Protein 4JES (pdb70)

Foldseek 3Di:
DKFKEFAPVQQQAFLVRVLLVLLQQLAALVPADPVQSWPWAEDDDPDGFWHQKTKTGRSPPFFKIKMFGDGWGFPPPPLGFIFDWTAKIWIAGHWDWDDPCGDIDHPGTGMMMGGLRQGADDDPPDDSVVRCPRLVNVQVNCSNGSHRVSVVVSCVVVVADRGDRLNGGPRYDYDDD/DKFKEFAVVQQQAFLVRVLLVLLQQLAAQVPADPVQHWPWAAADDPDRFWHQKTKTGRSHPGFKIKMFGDGWGFPPPPLGAIFAWTFKIWIFGHWDDDPPGPNRPIDHPGTGMMMGRLGQGADDDPPDDSVVRCLRLVNVQVNCSNGSHRVSVVVVCVVVVQDRGDRQNGGPRYDYDDD

InterPro domains:
  IPR010495 Haem-binding HasA [PF06438] (1-205)
  IPR010495 Haem-binding HasA [PIRSF019876] (1-205)
  IPR036912 Haem-binding HasA superfamily [G3DSA:3.30.1500.10] (1-180)
  IPR036912 Haem-binding HasA superfamily [SSF54621] (2-176)

Nearest PDB structures (foldseek):
  4jes-assembly1_A  TM=1.006E+00  e=3.317E-42  Yersinia pestis
  4jet-assembly3_C  TM=9.953E-01  e=1.310E-38  Yersinia pestis
  4y1q-assembly7_M  TM=9.923E-01  e=3.196E-38  Yersinia pseudotuberculosis IP 32953
  4jer-assembly1_A  TM=9.823E-01  e=9.965E-37  Yersinia pestis
  2uyd-assembly1_X  TM=8.260E-01  e=2.293E-16  Serratia marcescens

B-factor: mean 25.9, std 10.04, range [11.53, 66.06]

Solvent-accessible surface area: 16431 Å² total; per-residue (Å²): 56,22,1,0,21,9,47,35,122,31,22,105,63,14,1,4,43,2,1,135,63,3,1,117,52,3,16,40,4,55,141,8,92,96,125,76,79,70,77,28,48,41,22,58,53,126,87,136,69,29,4,72,17,19,1,2,14,17,14,62,119,62,69,11,0,5,8,4,63,15,78,0,86,68,28,76,134,106,18,75,0,15,29,15,70,0,31,21,0,29,0,0,30,48,47,27,99,54,92,75,102,82,7,64,76,5,117,123,62,7,1,6,2,10,50,1,76,0,50,10,131,59,70,93,72,104,52,95,98,90,6,52,117,20,67,0,16,52,0,4,94,6,0,23,69,23,61,14,80,29,0,10,90,5,0,103,93,72,70,11,79,10,111,36,20,1,115,101,11,76,33,1,0,48,51,71,148,57,21,0,0,21,9,47,34,123,30,21,106,62,14,0,16,51,2,2,111,61,3,0,114,58,2,13,34,8,77,143,10,76,98,103,59,77,40,88,24,34,51,12,53,54,122,80,143,75,29,5,76,15,22,1,0,9,15,2,62,98,63,71,10,0,1,8,0,62,14,84,0,79,75,25,74,135,112,16,73,1,17,23,11,71,0,30,21,0,29,0,0,26,49,44,26,62,42,102,73,22,90,98,49,2,48,76,5,116,123,61,7,1,6,1,10,50,0,72,0,49,16,161,56,95,95,73,44,66,97,94,49,10,49,114,21,64,0,15,70,0,3,92,7,0,25,74,19,59,10,63,29,0,6,90,4,0,104,94,74,70,12,79,8,115,37,21,1,117,103,11,76,31,1,0,50,51,73,144

Secondary structure (DSSP, 8-state):
--EEEE-GGGTT-BHHHHHHHHHHHH--GGGS-GGG----EEESSSSSSEEEEEEEE-SSS--EEEEEEEEEEE--TTT--EEEEEEEEEEEEEEEEPPP---EEEEEEEEEEES--EEE---TTS-HHHHTTSHHHHHHHHHHTT--HHHHHHHHHTT--SSSBGGG-TTEEEPP-/--EEEE-GGGTT-BHHHHHHHHHHHH-BGGGS-GGG----EEESSSSSSEEEEEEEE-SSS--EEEEEEEEEEE--TTT--EEEEEEEEEEEEEEEEPTT-GGG-EEEEEEEEEEEEEEEEE---TTS-HHHHTTSHHHHHHHHHHBT--HHHHHHHHHTT--SSSBGGG-TTEEEPP-

CATH classification: 3.30.1500.10

Radius of gyration: 22.68 Å; Cα contacts (8 Å, |Δi|>4): 894; chains: 2; bounding box: 53×47×67 Å

Structure (mmCIF, N/CA/C/O backbone):
data_4JES
#
_entry.id   4JES
#
_cell.length_a   75.071
_cell.length_b   75.071
_cell.length_c   129.255
_cell.angle_alpha   90.000
_cell.angle_beta   90.000
_cell.angle_gamma   120.000
#
_symmetry.space_group_name_H-M   'P 63'
#
loop_
_entity.id
_entity.type
_entity.pdbx_description
1 polymer 'Hemophore HasA'
2 non-polymer 'MALONATE ION'
3 non-polymer 'HEXAETHYLENE GLYCOL'
4 non-polymer 'SODIUM ION'
5 non-polymer TRIS(HYDROXYETHYL)AMINOMETHANE
6 water water
#
loop_
_atom_site.group_PDB
_atom_site.id
_atom_site.type_symbol
_atom_site.label_atom_id
_atom_site.label_alt_id
_atom_site.label_comp_id
_atom_site.label_asym_id
_atom_site.label_entity_id
_atom_site.label_seq_id
_atom_site.pdbx_PDB_ins_code
_atom_site.Cartn_x
_atom_site.Cartn_y
_atom_site.Cartn_z
_atom_site.occupancy
_atom_site.B_iso_or_equiv
_atom_site.auth_seq_id
_atom_site.auth_comp_id
_atom_site.auth_asym_id
_atom_site.auth_atom_id
_atom_site.pdbx_PDB_model_num
ATOM 1 N N . SER A 1 2 ? 61.997 -4.914 13.649 1.00 18.67 2 SER A N 1
ATOM 2 C CA . SER A 1 2 ? 62.926 -4.910 12.521 1.00 16.96 2 SER A CA 1
ATOM 3 C C . SER A 1 2 ? 62.821 -6.169 11.719 1.00 17.49 2 SER A C 1
ATOM 4 O O . SER A 1 2 ? 62.496 -7.227 12.271 1.00 16.31 2 SER A O 1
ATOM 7 N N . THR A 1 3 ? 63.150 -6.080 10.432 1.00 15.20 3 THR A N 1
ATOM 8 C CA . THR A 1 3 ? 63.231 -7.274 9.604 1.00 14.24 3 THR A CA 1
ATOM 9 C C . THR A 1 3 ? 64.470 -8.084 9.959 1.00 14.70 3 THR A C 1
ATOM 10 O O . THR A 1 3 ? 65.578 -7.540 10.062 1.00 14.68 3 THR A O 1
ATOM 14 N N . THR A 1 4 ? 64.285 -9.383 10.181 1.00 14.34 4 THR A N 1
ATOM 15 C CA . THR A 1 4 ? 65.409 -10.284 10.335 1.00 13.96 4 THR A CA 1
ATOM 16 C C . THR A 1 4 ? 65.230 -11.438 9.370 1.00 14.54 4 THR A C 1
ATOM 17 O O . THR A 1 4 ? 64.160 -11.628 8.774 1.00 13.17 4 THR A O 1
ATOM 21 N N . ILE A 1 5 ? 66.295 -12.219 9.215 1.00 12.90 5 ILE A N 1
ATOM 22 C CA . ILE A 1 5 ? 66.345 -13.314 8.247 1.00 12.55 5 ILE A CA 1
ATOM 23 C C . ILE A 1 5 ? 66.859 -14.578 8.921 1.00 13.67 5 ILE A C 1
ATOM 24 O O . ILE A 1 5 ? 67.765 -14.529 9.759 1.00 14.69 5 ILE A O 1
ATOM 29 N N . GLN A 1 6 ? 66.294 -15.723 8.549 1.00 12.90 6 GLN A N 1
ATOM 30 C CA . GLN A 1 6 ? 66.882 -17.021 8.871 1.00 13.03 6 GLN A CA 1
ATOM 31 C C . GLN A 1 6 ? 67.211 -17.728 7.563 1.00 15.67 6 GLN A C 1
ATOM 32 O O . GLN A 1 6 ? 66.455 -17.644 6.599 1.00 14.89 6 GLN A O 1
ATOM 38 N N . TYR A 1 7 ? 68.349 -18.402 7.511 1.00 14.68 7 TYR A N 1
ATOM 39 C CA . TYR A 1 7 ? 68.796 -18.995 6.261 1.00 13.38 7 TYR A CA 1
ATOM 40 C C . TYR A 1 7 ? 69.387 -20.383 6.497 1.00 13.81 7 TYR A C 1
ATOM 41 O O . TYR A 1 7 ? 70.023 -20.664 7.521 1.00 15.57 7 TYR A O 1
ATOM 50 N N . ASN A 1 8 ? 69.173 -21.265 5.524 1.00 15.14 8 ASN A N 1
ATOM 51 C CA . ASN A 1 8 ? 69.802 -22.574 5.546 1.00 18.32 8 ASN A CA 1
ATOM 52 C C . ASN A 1 8 ? 71.300 -22.423 5.278 1.00 15.34 8 ASN A C 1
ATOM 53 O O . ASN A 1 8 ? 71.714 -21.680 4.389 1.00 15.69 8 ASN A O 1
ATOM 58 N N . SER A 1 9 ? 72.105 -23.139 6.051 1.00 18.17 9 SER A N 1
ATOM 59 C CA . SER A 1 9 ? 73.572 -23.017 5.954 1.00 18.45 9 SER A CA 1
ATOM 60 C C . SER A 1 9 ? 74.120 -23.306 4.557 1.00 19.67 9 SER A C 1
ATOM 61 O O . SER A 1 9 ? 75.211 -22.820 4.226 1.00 21.54 9 SER A O 1
ATOM 64 N N . ASN A 1 10 ? 73.414 -24.079 3.726 1.00 18.65 10 ASN A N 1
ATOM 65 C CA . ASN A 1 10 ? 73.895 -24.287 2.364 1.00 22.29 10 ASN A CA 1
ATOM 66 C C . ASN A 1 10 ? 73.969 -22.985 1.556 1.00 20.11 10 ASN A C 1
ATOM 67 O O . ASN A 1 10 ? 74.710 -22.939 0.557 1.00 24.50 10 ASN A O 1
ATOM 72 N N . TYR A 1 11 ? 73.269 -21.934 1.989 1.00 17.54 11 TYR A N 1
ATOM 73 C CA . TYR A 1 11 ? 73.263 -20.642 1.306 1.00 16.65 11 TYR A CA 1
ATOM 74 C C . TYR A 1 11 ? 74.074 -19.570 2.052 1.00 15.56 11 TYR A C 1
ATOM 75 O O . TYR A 1 11 ? 73.948 -18.387 1.745 1.00 16.35 11 TYR A O 1
ATOM 84 N N . ALA A 1 12 ? 74.954 -19.978 2.974 1.00 17.22 12 ALA A N 1
ATOM 85 C CA . ALA A 1 12 ? 75.712 -19.020 3.786 1.00 19.31 12 ALA A CA 1
ATOM 86 C C . ALA A 1 12 ? 76.497 -18.013 2.945 1.00 19.82 12 ALA A C 1
ATOM 87 O O . ALA A 1 12 ? 76.638 -16.846 3.354 1.00 17.72 12 ALA A O 1
ATOM 89 N N . ASP A 1 13 ? 76.977 -18.421 1.779 1.00 17.17 13 ASP A N 1
ATOM 90 C CA . ASP A 1 13 ? 77.830 -17.585 0.939 1.00 17.82 13 ASP A CA 1
ATOM 91 C C . ASP A 1 13 ? 77.044 -16.760 -0.072 1.00 17.62 13 ASP A C 1
ATOM 92 O O . ASP A 1 13 ? 77.628 -15.870 -0.710 1.00 20.16 13 ASP A O 1
ATOM 97 N N . TYR A 1 14 ? 75.760 -17.032 -0.238 1.00 16.44 14 TYR A N 1
ATOM 98 C CA . TYR A 1 14 ? 74.907 -16.256 -1.121 1.00 15.99 14 TYR A CA 1
ATOM 99 C C . TYR A 1 14 ? 74.521 -14.943 -0.458 1.00 15.17 14 TYR A C 1
ATOM 100 O O . TYR A 1 14 ? 74.508 -14.827 0.766 1.00 15.35 14 TYR A O 1
ATOM 109 N N . SER A 1 15 ? 74.143 -13.963 -1.279 1.00 15.16 15 SER A N 1
ATOM 110 C CA . SER A 1 15 ? 73.458 -12.761 -0.804 1.00 14.50 15 SER A CA 1
ATOM 111 C C . SER A 1 15 ? 71.974 -12.873 -1.122 1.00 13.85 15 SER A C 1
ATOM 112 O O . SER A 1 15 ? 71.542 -13.775 -1.813 1.00 14.62 15 SER A O 1
ATOM 115 N N . ILE A 1 16 ? 71.193 -11.928 -0.614 1.00 13.44 16 ILE A N 1
ATOM 116 C CA . ILE A 1 16 ? 69.795 -11.872 -1.016 1.00 12.98 16 ILE A CA 1
ATOM 117 C C . ILE A 1 16 ? 69.704 -11.779 -2.534 1.00 13.87 16 ILE A C 1
ATOM 118 O O . ILE A 1 16 ? 68.902 -12.480 -3.164 1.00 13.64 16 ILE A O 1
ATOM 123 N N . SER A 1 17 ? 70.547 -10.951 -3.145 1.00 14.31 17 SER A N 1
ATOM 124 C CA A SER A 1 17 ? 70.508 -10.769 -4.585 0.50 15.10 17 SER A CA 1
ATOM 125 C CA B SER A 1 17 ? 70.518 -10.768 -4.592 0.50 15.11 17 SER A CA 1
ATOM 126 C C . SER A 1 17 ? 70.856 -12.062 -5.316 1.00 15.51 17 SER A C 1
ATOM 127 O O . SER A 1 17 ? 70.144 -12.471 -6.240 1.00 15.72 17 SER A O 1
ATOM 132 N N . SER A 1 18 ? 71.964 -12.704 -4.934 1.00 15.80 18 SER A N 1
ATOM 133 C CA . SER A 1 18 ? 72.355 -13.905 -5.668 1.00 16.50 18 SER A CA 1
ATOM 134 C C . SER A 1 18 ? 71.369 -15.048 -5.422 1.00 15.86 18 SER A C 1
ATOM 135 O O . SER A 1 18 ? 71.122 -15.846 -6.334 1.00 16.83 18 SER A O 1
ATOM 138 N N . TYR A 1 19 ? 70.814 -15.153 -4.210 1.00 14.87 19 TYR A N 1
ATOM 139 C CA . TYR A 1 19 ? 69.832 -16.207 -3.941 1.00 14.41 19 TYR A CA 1
ATOM 140 C C . TYR A 1 19 ? 68.570 -15.978 -4.774 1.00 14.28 19 TYR A C 1
ATOM 141 O O . TYR A 1 19 ? 68.101 -16.886 -5.469 1.00 14.64 19 TYR A O 1
ATOM 150 N N . LEU A 1 20 ? 68.010 -14.759 -4.729 1.00 15.11 20 LEU A N 1
ATOM 151 C CA . LEU A 1 20 ? 66.761 -14.515 -5.465 1.00 17.85 20 LEU A CA 1
ATOM 152 C C . LEU A 1 20 ? 66.949 -14.618 -6.970 1.00 16.91 20 LEU A C 1
ATOM 153 O O . LEU A 1 20 ? 66.024 -15.031 -7.673 1.00 16.75 20 LEU A O 1
ATOM 158 N N . ARG A 1 21 ? 68.118 -14.250 -7.501 1.00 16.33 21 ARG A N 1
ATOM 159 C CA . ARG A 1 21 ? 68.333 -14.416 -8.926 1.00 16.76 21 ARG A CA 1
ATOM 160 C C . ARG A 1 21 ? 68.322 -15.885 -9.311 1.00 19.68 21 ARG A C 1
ATOM 161 O O . ARG A 1 21 ? 67.716 -16.263 -10.325 1.00 21.22 21 ARG A O 1
ATOM 169 N N . GLU A 1 22 ? 68.969 -16.729 -8.505 1.00 17.50 22 GLU A N 1
ATOM 170 C CA . GLU A 1 22 ? 68.954 -18.173 -8.737 1.00 17.50 22 GLU A CA 1
ATOM 171 C C . GLU A 1 22 ? 67.542 -18.738 -8.611 1.00 17.45 22 GLU A C 1
ATOM 172 O O . GLU A 1 22 ? 67.075 -19.476 -9.488 1.00 21.04 22 GLU A O 1
ATOM 178 N N . TRP A 1 23 ? 66.845 -18.383 -7.533 1.00 15.78 23 TRP A N 1
ATOM 179 C CA . TRP A 1 23 ? 65.481 -18.864 -7.289 1.00 15.36 23 TRP A CA 1
ATOM 180 C C . TRP A 1 23 ? 64.527 -18.438 -8.407 1.00 17.11 23 TRP A C 1
ATOM 181 O O . TRP A 1 23 ? 63.802 -19.274 -8.971 1.00 16.54 23 TRP A O 1
ATOM 192 N N . ALA A 1 24 ? 64.594 -17.169 -8.820 1.00 16.01 24 ALA A N 1
ATOM 193 C CA 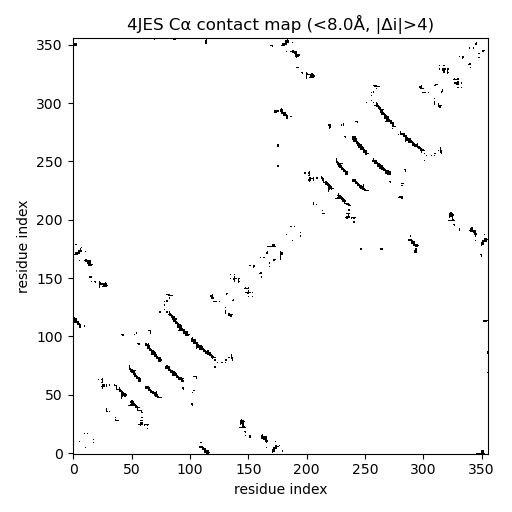. ALA A 1 24 ? 63.670 -16.664 -9.831 1.00 20.12 24 ALA A CA 1
ATOM 194 C C . ALA A 1 24 ? 63.957 -17.261 -11.206 1.00 19.52 24 ALA A C 1
ATOM 195 O O . ALA A 1 24 ? 63.023 -17.501 -11.990 1.00 20.13 24 ALA A O 1
ATOM 197 N N . ASN A 1 25 ? 65.237 -17.465 -11.544 1.00 20.35 25 ASN A N 1
ATOM 198 C CA . ASN A 1 25 ? 65.559 -18.109 -12.812 1.00 22.62 25 ASN A CA 1
ATOM 199 C C . ASN A 1 25 ? 64.958 -19.503 -12.874 1.00 23.20 25 ASN A C 1
ATOM 200 O O . ASN A 1 25 ? 64.462 -19.929 -13.926 1.00 22.85 25 ASN A O 1
ATOM 205 N N . ASN A 1 26 ? 65.007 -20.241 -11.771 1.00 19.98 26 ASN A N 1
ATOM 206 C CA . ASN A 1 26 ? 64.468 -21.602 -11.816 1.00 19.69 26 ASN A CA 1
ATOM 207 C C . ASN A 1 26 ? 62.952 -21.624 -11.676 1.00 21.58 26 ASN A C 1
ATOM 208 O O . ASN A 1 26 ? 62.290 -22.489 -12.264 1.00 22.03 26 ASN A O 1
ATOM 213 N N . PHE A 1 27 ? 62.379 -20.692 -10.905 1.00 18.03 27 PHE A N 1
ATOM 214 C CA . PHE A 1 27 ? 60.920 -20.619 -10.818 1.00 17.32 27 PHE A CA 1
ATOM 215 C C . PHE A 1 27 ? 60.311 -20.357 -12.193 1.00 18.57 27 PHE A C 1
ATOM 216 O O . PHE A 1 27 ? 59.322 -21.005 -12.590 1.00 18.65 27 PHE A O 1
ATOM 224 N N . GLY A 1 28 ? 60.938 -19.483 -12.965 1.00 18.63 28 GLY A N 1
ATOM 225 C CA . GLY A 1 28 ? 60.519 -19.207 -14.327 1.00 20.39 28 GLY A CA 1
ATOM 226 C C . GLY A 1 28 ? 59.380 -18.195 -14.384 1.00 22.82 28 GLY A C 1
ATOM 227 O O . GLY A 1 28 ? 58.818 -17.788 -13.377 1.00 26.46 28 GLY A O 1
ATOM 228 N N . ASP A 1 29 ? 59.026 -17.802 -15.600 1.00 20.49 29 ASP A N 1
ATOM 229 C CA . ASP A 1 29 ? 57.980 -16.801 -15.824 1.00 20.60 29 ASP A CA 1
ATOM 230 C C . ASP A 1 29 ? 56.626 -17.508 -15.927 1.00 20.80 29 ASP A C 1
ATOM 231 O O . ASP A 1 29 ? 56.368 -18.238 -16.886 1.00 21.81 29 ASP A O 1
ATOM 236 N N . ILE A 1 30 ? 55.756 -17.278 -14.938 1.00 20.01 30 ILE A N 1
ATOM 237 C CA . ILE A 1 30 ? 54.417 -17.870 -14.948 1.00 20.31 30 ILE A CA 1
ATOM 238 C C . ILE A 1 30 ? 53.697 -17.620 -16.261 1.00 21.60 30 ILE A C 1
ATOM 239 O O . ILE A 1 30 ? 52.889 -18.453 -16.717 1.00 22.28 30 ILE A O 1
ATOM 244 N N . ASP A 1 31 ? 53.925 -16.462 -16.877 1.00 22.11 31 ASP A N 1
ATOM 245 C CA . ASP A 1 31 ? 53.145 -16.139 -18.060 1.00 23.46 31 ASP A CA 1
ATOM 246 C C . ASP A 1 31 ? 53.591 -16.920 -19.279 1.00 27.42 31 ASP A C 1
ATOM 247 O O . ASP A 1 31 ? 52.879 -16.906 -20.291 1.00 27.58 31 ASP A O 1
ATOM 252 N N . GLN A 1 32 ? 54.712 -17.642 -19.189 1.00 25.81 32 GLN A N 1
ATOM 253 C CA . GLN A 1 32 ? 55.140 -18.544 -20.249 1.00 27.87 32 GLN A CA 1
ATOM 254 C C . GLN A 1 32 ? 54.714 -19.988 -20.009 1.00 26.71 32 GLN A C 1
ATOM 255 O O . GLN A 1 32 ? 55.196 -20.896 -20.705 1.00 27.53 32 GLN A O 1
ATOM 261 N N . ALA A 1 33 ? 53.810 -20.218 -19.080 1.00 25.20 33 ALA A N 1
ATOM 262 C CA . ALA A 1 33 ? 53.162 -21.520 -18.925 1.00 31.30 33 ALA A CA 1
ATOM 263 C C . ALA A 1 33 ? 51.757 -21.496 -19.509 1.00 29.36 33 ALA A C 1
ATOM 264 O O . ALA A 1 33 ? 51.014 -20.530 -19.289 1.00 31.67 33 ALA A O 1
ATOM 266 N N . PRO A 1 34 ? 51.334 -22.555 -20.205 1.00 30.14 34 PRO A N 1
ATOM 267 C CA . PRO A 1 34 ? 49.943 -22.631 -20.673 1.00 28.41 34 PRO A CA 1
ATOM 268 C C . PRO A 1 34 ? 48.973 -22.866 -19.523 1.00 28.42 34 PRO A C 1
ATOM 269 O O . PRO A 1 34 ? 49.350 -23.307 -18.435 1.00 28.76 34 PRO A O 1
ATOM 273 N N . ALA A 1 35 ? 47.701 -22.563 -19.786 1.00 33.42 35 ALA A N 1
ATOM 274 C CA . ALA A 1 35 ? 46.696 -22.610 -18.728 1.00 35.25 35 ALA A CA 1
ATOM 275 C C . ALA A 1 35 ? 46.730 -23.942 -17.983 1.00 34.76 35 ALA A C 1
ATOM 276 O O . ALA A 1 35 ? 46.592 -23.978 -16.753 1.00 37.53 35 ALA A O 1
ATOM 278 N N . GLU A 1 36 ? 46.917 -25.045 -18.713 1.00 36.33 36 GLU A N 1
ATOM 279 C CA . GLU A 1 36 ? 46.825 -26.373 -18.109 1.00 35.67 36 GLU A CA 1
ATOM 280 C C . GLU A 1 36 ? 47.788 -26.546 -16.941 1.00 36.72 36 GLU A C 1
ATOM 281 O O . GLU A 1 36 ? 47.466 -27.239 -15.971 1.00 33.11 36 GLU A O 1
ATOM 284 N N . THR A 1 37 ? 48.940 -25.878 -16.984 1.00 27.92 37 THR A N 1
ATOM 285 C CA A THR A 1 37 ? 49.986 -26.021 -15.980 0.50 26.74 37 THR A CA 1
ATOM 286 C CA B THR A 1 37 ? 49.968 -26.029 -15.966 0.50 26.83 37 THR A CA 1
ATOM 287 C C . THR A 1 37 ? 50.337 -24.704 -15.305 1.00 23.80 37 THR A C 1
ATOM 288 O O . THR A 1 37 ? 51.277 -24.661 -14.517 1.00 22.86 37 THR A O 1
ATOM 295 N N . LYS A 1 38 ? 49.607 -23.630 -15.592 1.00 23.82 38 LYS A N 1
ATOM 296 C CA . LYS A 1 38 ? 49.904 -22.299 -15.055 1.00 22.80 38 LYS A CA 1
ATOM 297 C C . LYS A 1 38 ? 49.319 -22.219 -13.650 1.00 25.94 38 LYS A C 1
ATOM 298 O O . LYS A 1 38 ? 48.103 -22.064 -13.475 1.00 26.85 38 LYS A O 1
ATOM 304 N N . ASP A 1 39 ? 50.191 -22.344 -12.650 1.00 21.41 39 ASP A N 1
ATOM 305 C CA . ASP A 1 39 ? 49.795 -22.462 -11.250 1.00 20.51 39 ASP A CA 1
ATOM 306 C C . ASP A 1 39 ? 49.862 -21.082 -10.613 1.00 19.74 39 ASP A C 1
ATOM 307 O O . ASP A 1 39 ? 50.953 -20.548 -10.385 1.00 18.93 39 ASP A O 1
ATOM 312 N N . ARG A 1 40 ? 48.694 -20.510 -10.325 1.00 20.16 40 ARG A N 1
ATOM 313 C CA . ARG A 1 40 ? 48.620 -19.161 -9.784 1.00 19.76 40 ARG A CA 1
ATOM 314 C C . ARG A 1 40 ? 48.688 -19.126 -8.266 1.00 19.67 40 ARG A C 1
ATOM 315 O O . ARG A 1 40 ? 48.500 -18.056 -7.682 1.00 20.96 40 ARG A O 1
ATOM 318 N N . GLY A 1 41 ? 48.948 -20.252 -7.608 1.00 18.92 41 GLY A N 1
ATOM 319 C CA . GLY A 1 41 ? 49.070 -20.247 -6.163 1.00 19.61 41 GLY A CA 1
ATOM 320 C C . GLY A 1 41 ? 47.737 -20.452 -5.462 1.00 19.34 41 GLY A C 1
ATOM 321 O O . GLY A 1 41 ? 46.667 -20.520 -6.066 1.00 20.31 41 GLY A O 1
ATOM 322 N N . SER A 1 42 ? 47.828 -20.531 -4.138 1.00 18.13 42 SER A N 1
ATOM 323 C CA A SER A 1 42 ? 46.701 -20.898 -3.290 0.50 20.55 42 SER A CA 1
ATOM 324 C CA B SER A 1 42 ? 46.673 -20.851 -3.313 0.50 19.11 42 SER A CA 1
ATOM 325 C C . SER A 1 42 ? 46.721 -20.062 -2.012 1.00 17.01 42 SER A C 1
ATOM 326 O O . SER A 1 42 ? 47.779 -19.869 -1.415 1.00 16.47 42 SER A O 1
ATOM 331 N N . PHE A 1 43 ? 45.549 -19.583 -1.586 1.00 20.49 43 PHE A N 1
ATOM 332 C CA . PHE A 1 43 ? 45.388 -18.909 -0.297 1.00 19.06 43 PHE A CA 1
ATOM 333 C C . PHE A 1 43 ? 44.863 -19.907 0.733 1.00 17.98 43 PHE A C 1
ATOM 334 O O . PHE A 1 43 ? 44.118 -20.842 0.403 1.00 19.99 43 PHE A O 1
ATOM 342 N N . SER A 1 44 ? 45.263 -19.700 1.983 1.00 17.65 44 SER A N 1
ATOM 343 C CA . SER A 1 44 ? 44.677 -20.398 3.109 1.00 18.67 44 SER A CA 1
ATOM 344 C C . SER A 1 44 ? 44.588 -19.443 4.291 1.00 18.62 44 SER A C 1
ATOM 345 O O . SER A 1 44 ? 45.198 -18.370 4.296 1.00 18.51 44 SER A O 1
ATOM 348 N N . GLY A 1 45 ? 43.778 -19.817 5.275 1.00 20.90 45 GLY A N 1
ATOM 349 C CA . GLY A 1 45 ? 43.691 -19.081 6.519 1.00 23.99 45 GLY A CA 1
ATOM 350 C C . GLY A 1 45 ? 42.448 -18.243 6.673 1.00 24.00 45 GLY A C 1
ATOM 351 O O . GLY A 1 45 ? 42.131 -17.849 7.799 1.00 30.46 45 GLY A O 1
ATOM 352 N N . SER A 1 46 ? 41.711 -18.002 5.586 1.00 23.73 46 SER A N 1
ATOM 353 C CA . SER A 1 46 ? 40.411 -17.337 5.622 1.00 25.38 46 SER A CA 1
ATOM 354 C C . SER A 1 46 ? 39.384 -18.214 4.916 1.00 25.08 46 SER A C 1
ATOM 355 O O . SER A 1 46 ? 39.705 -18.938 3.968 1.00 33.46 46 SER A O 1
ATOM 358 N N . SER A 1 47 ? 38.130 -18.066 5.309 1.00 30.97 47 SER A N 1
ATOM 359 C CA . SER A 1 47 ? 37.065 -18.830 4.673 1.00 31.62 47 SER A CA 1
ATOM 360 C C . SER A 1 47 ? 36.616 -18.222 3.347 1.00 30.00 47 SER A C 1
ATOM 361 O O . SER A 1 47 ? 35.414 -18.070 3.123 1.00 31.71 47 SER A O 1
ATOM 364 N N . THR A 1 48 ? 37.539 -17.868 2.465 1.00 35.87 48 THR A N 1
ATOM 365 C CA . THR A 1 48 ? 37.148 -17.286 1.186 1.00 38.28 48 THR A CA 1
ATOM 366 C C . THR A 1 48 ? 38.253 -17.530 0.171 1.00 38.07 48 THR A C 1
ATOM 367 O O . THR A 1 48 ? 39.326 -18.032 0.501 1.00 36.14 48 THR A O 1
ATOM 371 N N . LEU A 1 49 ? 37.973 -17.171 -1.081 1.00 30.52 49 LEU A N 1
ATOM 372 C CA . LEU A 1 49 ? 38.784 -17.650 -2.200 1.00 28.43 49 LEU A CA 1
ATOM 373 C C . LEU A 1 49 ? 39.996 -16.793 -2.503 1.00 29.93 49 LEU A C 1
ATOM 374 O O . LEU A 1 49 ? 41.062 -17.335 -2.831 1.00 32.72 49 LEU A O 1
ATOM 379 N N . PHE A 1 50 ? 39.870 -15.470 -2.424 1.00 25.25 50 PHE A N 1
ATOM 380 C CA . PHE A 1 50 ? 40.922 -14.571 -2.902 1.00 23.09 50 PHE A CA 1
ATOM 381 C C . PHE A 1 50 ? 41.577 -13.765 -1.793 1.00 25.86 50 PHE A C 1
ATOM 382 O O . PHE A 1 50 ? 42.160 -12.699 -2.058 1.00 27.37 50 PHE A O 1
ATOM 390 N N . SER A 1 51 ? 41.541 -14.256 -0.560 1.00 27.18 51 SER A N 1
ATOM 391 C CA . SER A 1 51 ? 42.339 -13.645 0.492 1.00 25.74 51 SER A CA 1
ATOM 392 C C . SER A 1 51 ? 42.679 -14.694 1.540 1.00 18.71 51 SER A C 1
ATOM 393 O O . SER A 1 51 ? 42.121 -15.793 1.555 1.00 20.79 51 SER A O 1
ATOM 396 N N . GLY A 1 52 ? 43.622 -14.354 2.405 1.00 19.27 52 GLY A N 1
ATOM 397 C CA . GLY A 1 52 ? 44.031 -15.325 3.407 1.00 22.48 52 GLY A CA 1
ATOM 398 C C . GLY A 1 52 ? 45.172 -14.795 4.234 1.00 19.77 52 GLY A C 1
ATOM 399 O O . GLY A 1 52 ? 45.617 -13.665 4.063 1.00 19.53 52 GLY A O 1
ATOM 400 N N . THR A 1 53 ? 45.589 -15.615 5.182 1.00 17.35 53 THR A N 1
ATOM 401 C CA . THR A 1 53 ? 46.759 -15.349 5.996 1.00 17.19 53 THR A CA 1
ATOM 402 C C . THR A 1 53 ? 48.002 -15.995 5.405 1.00 17.03 53 THR A C 1
ATOM 403 O O . THR A 1 53 ? 49.101 -15.675 5.845 1.00 16.39 53 THR A O 1
ATOM 407 N N . GLN A 1 54 ? 47.845 -16.914 4.440 1.00 15.84 54 GLN A N 1
ATOM 408 C CA . GLN A 1 54 ? 48.972 -17.492 3.726 1.00 16.40 54 GLN A CA 1
ATOM 409 C C . GLN A 1 54 ? 48.684 -17.512 2.234 1.00 14.34 54 GLN A C 1
ATOM 410 O O . GLN A 1 54 ? 47.564 -17.795 1.821 1.00 18.39 54 GLN A O 1
ATOM 416 N N . TYR A 1 55 ? 49.711 -17.227 1.431 1.00 15.06 55 TYR A N 1
ATOM 417 C CA . TYR A 1 55 ? 49.671 -17.393 -0.020 1.00 13.67 55 TYR A CA 1
ATOM 418 C C . TYR A 1 55 ? 50.901 -18.210 -0.411 1.00 16.09 55 TYR A C 1
ATOM 419 O O . TYR A 1 55 ? 52.022 -17.852 -0.047 1.00 16.40 55 TYR A O 1
ATOM 428 N N . ALA A 1 56 ? 50.696 -19.318 -1.095 1.00 16.14 56 ALA A N 1
ATOM 429 C CA . ALA A 1 56 ? 51.804 -20.191 -1.454 1.00 18.04 56 ALA A CA 1
ATOM 430 C C . ALA A 1 56 ? 51.752 -20.525 -2.942 1.00 15.23 56 ALA A C 1
ATOM 431 O O . ALA A 1 56 ? 50.682 -20.810 -3.486 1.00 17.60 56 ALA A O 1
ATOM 433 N N . ILE A 1 57 ? 52.911 -20.483 -3.607 1.00 14.73 57 ILE A N 1
ATOM 434 C CA . ILE A 1 57 ? 52.948 -20.735 -5.054 1.00 14.61 57 ILE A CA 1
ATOM 435 C C . ILE A 1 57 ? 54.248 -21.457 -5.415 1.00 14.71 57 ILE A C 1
ATOM 436 O O . ILE A 1 57 ? 55.328 -21.074 -4.963 1.00 15.73 57 ILE A O 1
ATOM 441 N N . GLY A 1 58 ? 54.129 -22.493 -6.250 1.00 15.69 58 GLY A N 1
ATOM 442 C CA . GLY A 1 58 ? 55.284 -23.175 -6.800 1.00 16.81 58 GLY A CA 1
ATOM 443 C C . GLY A 1 58 ? 55.439 -22.919 -8.297 1.00 17.15 58 GLY A C 1
ATOM 444 O O . GLY A 1 58 ? 54.536 -22.432 -8.984 1.00 21.25 58 GLY A O 1
ATOM 445 N N . SER A 1 59 ? 56.623 -23.279 -8.807 1.00 17.32 59 SER A N 1
ATOM 446 C CA . SER A 1 59 ? 56.920 -23.059 -10.220 1.00 19.17 59 SER A CA 1
ATOM 447 C C . SER A 1 59 ? 55.894 -23.750 -11.117 1.00 19.58 59 SER A C 1
ATOM 448 O O . SER A 1 59 ? 55.468 -24.875 -10.855 1.00 20.12 59 SER A O 1
ATOM 451 N N . SER A 1 60 ? 55.539 -23.094 -12.225 1.00 20.28 60 SER A N 1
ATOM 452 C CA . SER A 1 60 ? 54.735 -23.712 -13.263 1.00 21.80 60 SER A CA 1
ATOM 453 C C . SER A 1 60 ? 55.569 -24.427 -14.313 1.00 23.27 60 SER A C 1
ATOM 454 O O . SER A 1 60 ? 55.000 -24.921 -15.294 1.00 24.79 60 SER A O 1
ATOM 457 N N . HIS A 1 61 ? 56.890 -24.522 -14.121 1.00 23.02 61 HIS A N 1
ATOM 458 C CA . HIS A 1 61 ? 57.777 -25.044 -15.158 1.00 24.57 61 HIS A CA 1
ATOM 459 C C . HIS A 1 61 ? 58.455 -26.346 -14.741 1.00 26.98 61 HIS A C 1
ATOM 460 O O . HIS A 1 61 ? 59.608 -26.591 -15.100 1.00 29.58 61 HIS A O 1
ATOM 467 N N . SER A 1 62 ? 57.755 -27.179 -13.972 1.00 30.59 62 SER A N 1
ATOM 468 C CA . SER A 1 62 ? 58.259 -28.494 -13.579 1.00 34.04 62 SER A CA 1
ATOM 469 C C . SER A 1 62 ? 59.520 -28.397 -12.737 1.00 30.48 62 SER A C 1
ATOM 470 O O . SER A 1 62 ? 60.342 -29.313 -12.742 1.00 37.15 62 SER A O 1
ATOM 473 N N . ASN A 1 63 ? 59.710 -27.279 -12.035 1.00 25.86 63 ASN A N 1
ATOM 474 C CA . ASN A 1 63 ? 60.827 -27.118 -11.134 1.00 22.45 63 ASN A CA 1
ATOM 475 C C . ASN A 1 63 ? 60.313 -27.010 -9.711 1.00 20.79 63 ASN A C 1
ATOM 476 O O . ASN A 1 63 ? 59.135 -26.692 -9.488 1.00 22.18 63 ASN A O 1
ATOM 481 N N . PRO A 1 64 ? 61.146 -27.314 -8.713 1.00 21.47 64 PRO A N 1
ATOM 482 C CA . PRO A 1 64 ? 60.629 -27.421 -7.345 1.00 20.40 64 PRO A CA 1
ATOM 483 C C . PRO A 1 64 ? 60.559 -26.123 -6.565 1.00 17.62 64 PRO A C 1
ATOM 484 O O . PRO A 1 64 ? 59.965 -26.125 -5.482 1.00 19.36 64 PRO A O 1
ATOM 488 N N . GLU A 1 65 ? 61.112 -25.032 -7.091 1.00 18.68 65 GLU A N 1
ATOM 489 C CA . GLU A 1 65 ? 61.137 -23.769 -6.367 1.00 18.15 65 GLU A CA 1
ATOM 490 C C . GLU A 1 65 ? 59.725 -23.316 -6.013 1.00 15.53 65 GLU A C 1
ATOM 491 O O . GLU A 1 65 ? 58.792 -23.416 -6.820 1.00 18.39 65 GLU A O 1
ATOM 497 N N . GLY A 1 66 ? 59.593 -22.775 -4.805 1.00 14.65 66 GLY A N 1
ATOM 498 C CA . GLY A 1 66 ? 58.343 -22.198 -4.357 1.00 15.64 66 GLY A CA 1
ATOM 499 C C . GLY A 1 66 ? 58.578 -21.119 -3.324 1.00 14.26 66 GLY A C 1
ATOM 500 O O . GLY A 1 66 ? 59.677 -20.953 -2.781 1.00 14.32 66 GLY A O 1
ATOM 501 N N . MET A 1 67 ? 57.509 -20.358 -3.068 1.00 13.20 67 MET A N 1
ATOM 502 C CA . MET A 1 67 ? 57.552 -19.281 -2.072 1.00 14.47 67 MET A CA 1
ATOM 503 C C . MET A 1 67 ? 56.229 -19.209 -1.316 1.00 13.62 67 MET A C 1
ATOM 504 O O . MET A 1 67 ? 55.161 -19.563 -1.831 1.00 15.43 67 MET A O 1
ATOM 509 N N . ILE A 1 68 ? 56.328 -18.803 -0.051 1.00 13.17 68 ILE A N 1
ATOM 510 C CA . ILE A 1 68 ? 55.173 -18.667 0.831 1.00 11.68 68 ILE A CA 1
ATOM 511 C C . ILE A 1 68 ? 55.211 -17.273 1.434 1.00 15.04 68 ILE A C 1
ATOM 512 O O . ILE A 1 68 ? 56.222 -16.870 2.009 1.00 13.99 68 ILE A O 1
ATOM 517 N N . ALA A 1 69 ? 54.095 -16.555 1.342 1.00 15.19 69 ALA A N 1
ATOM 518 C CA . ALA A 1 69 ? 53.902 -15.302 2.061 1.00 14.71 69 ALA A CA 1
ATOM 519 C C . ALA A 1 69 ? 52.856 -15.490 3.147 1.00 13.27 69 ALA A C 1
ATOM 520 O O . ALA A 1 69 ? 51.850 -16.188 2.939 1.00 15.11 69 ALA A O 1
ATOM 522 N N . GLU A 1 70 ? 53.069 -14.863 4.299 1.00 15.70 70 GLU A N 1
ATOM 523 C CA . GLU A 1 70 ? 52.068 -14.887 5.360 1.00 13.69 70 GLU A CA 1
ATOM 524 C C . GLU A 1 70 ? 51.828 -13.463 5.846 1.00 12.86 70 GLU A C 1
ATOM 525 O O . GLU A 1 70 ? 52.759 -12.656 5.891 1.00 14.95 70 GLU A O 1
ATOM 531 N N . GLY A 1 71 ? 50.579 -13.152 6.167 1.00 14.38 71 GLY A N 1
ATOM 532 C CA . GLY A 1 71 ? 50.225 -11.836 6.658 1.00 16.05 71 GLY A CA 1
ATOM 533 C C . GLY A 1 71 ? 48.737 -11.607 6.500 1.00 17.87 71 GLY A C 1
ATOM 534 O O . GLY A 1 71 ? 47.942 -12.490 6.819 1.00 20.31 71 GLY A O 1
ATOM 535 N N . ASP A 1 72 ? 48.360 -10.421 6.048 1.00 17.61 72 ASP A N 1
ATOM 536 C CA . ASP A 1 72 ? 46.981 -10.060 5.734 1.00 17.11 72 ASP A CA 1
ATOM 537 C C . ASP A 1 72 ? 46.986 -9.878 4.229 1.00 19.73 72 ASP A C 1
ATOM 538 O O . ASP A 1 72 ? 47.342 -8.806 3.722 1.00 20.34 72 ASP A O 1
ATOM 543 N N . LEU A 1 73 ? 46.613 -10.932 3.512 1.00 18.82 73 LEU A N 1
ATOM 544 C CA . LEU A 1 73 ? 46.903 -11.029 2.089 1.00 18.63 73 LEU A CA 1
ATOM 545 C C . LEU A 1 73 ? 45.603 -10.930 1.322 1.00 17.69 73 LEU A C 1
ATOM 546 O O . LEU A 1 73 ? 44.660 -11.700 1.573 1.00 21.49 73 LEU A O 1
ATOM 551 N N . LYS A 1 74 ? 45.541 -9.977 0.399 1.00 16.58 74 LYS A N 1
ATOM 552 C CA . LYS A 1 74 ? 44.307 -9.673 -0.300 1.00 17.16 74 LYS A CA 1
ATOM 553 C C . LYS A 1 74 ? 44.601 -9.602 -1.784 1.00 22.49 74 LYS A C 1
ATOM 554 O O . LYS A 1 74 ? 45.663 -9.143 -2.197 1.00 20.39 74 LYS A O 1
ATOM 560 N N . TYR A 1 75 ? 43.671 -10.103 -2.582 1.00 22.48 75 TYR A N 1
ATOM 561 C CA . TYR A 1 75 ? 43.785 -10.025 -4.024 1.00 22.16 75 TYR A CA 1
ATOM 562 C C . TYR A 1 75 ? 42.484 -9.469 -4.553 1.00 20.30 75 TYR A C 1
ATOM 563 O O . TYR A 1 75 ? 41.403 -10.015 -4.277 1.00 20.49 75 TYR A O 1
ATOM 572 N N . SER A 1 76 ? 42.582 -8.396 -5.334 1.00 20.04 76 SER A N 1
ATOM 573 C CA . SER A 1 76 ? 41.400 -7.620 -5.683 1.00 21.13 76 SER A CA 1
ATOM 574 C C . SER A 1 76 ? 40.561 -8.239 -6.793 1.00 22.17 76 SER A C 1
ATOM 575 O O . SER A 1 76 ? 39.446 -7.762 -7.037 1.00 23.48 76 SER A O 1
ATOM 578 N N . PHE A 1 77 ? 41.068 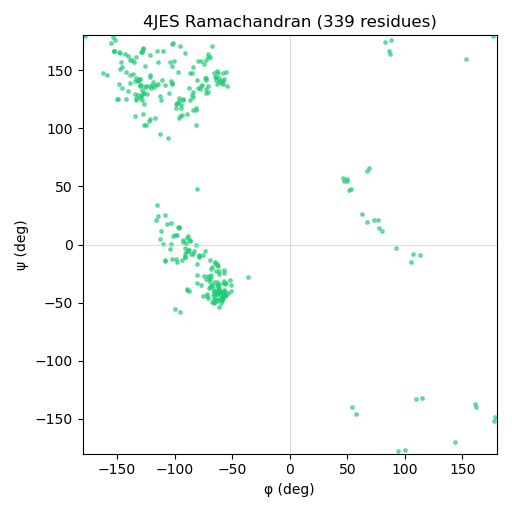-9.279 -7.464 1.00 23.58 77 PHE A N 1
ATOM 579 C CA . PHE A 1 77 ? 40.342 -9.977 -8.512 1.00 22.87 77 PHE A CA 1
ATOM 580 C C . PHE A 1 77 ? 39.856 -8.997 -9.583 1.00 28.19 77 PHE A C 1
ATOM 581 O O . PHE A 1 77 ? 40.607 -8.105 -9.960 1.00 26.16 77 PHE A O 1
ATOM 589 N N . MET A 1 78 ? 38.644 -9.150 -10.111 1.00 26.39 78 MET A N 1
ATOM 590 C CA . MET A 1 78 ? 38.211 -8.283 -11.213 1.00 27.36 78 MET A CA 1
ATOM 591 C C . MET A 1 78 ? 37.915 -6.882 -10.690 1.00 31.04 78 MET A C 1
ATOM 592 O O . MET A 1 78 ? 37.333 -6.738 -9.611 1.00 28.52 78 MET A O 1
ATOM 597 N N . PRO A 1 79 ? 38.261 -5.819 -11.431 1.00 31.28 79 PRO A N 1
ATOM 598 C CA . PRO A 1 79 ? 38.981 -5.927 -12.713 1.00 28.25 79 PRO A CA 1
ATOM 599 C C . PRO A 1 79 ? 40.471 -5.580 -12.666 1.00 29.56 79 PRO A C 1
ATOM 600 O O . PRO A 1 79 ? 41.128 -5.677 -13.706 1.00 31.95 79 PRO A O 1
ATOM 604 N N . GLN A 1 80 ? 41.044 -5.224 -11.513 1.00 25.47 80 GLN A N 1
ATOM 605 C CA . GLN A 1 80 ? 42.420 -4.737 -11.487 1.00 24.56 80 GLN A CA 1
ATOM 606 C C . GLN A 1 80 ? 43.443 -5.765 -11.021 1.00 23.01 80 GLN A C 1
ATOM 607 O O . GLN A 1 80 ? 44.644 -5.525 -11.159 1.00 25.63 80 GLN A O 1
ATOM 613 N N . HIS A 1 81 ? 43.019 -6.888 -10.450 1.00 22.49 81 HIS A N 1
ATOM 614 C CA . HIS A 1 81 ? 43.931 -7.996 -10.172 1.00 22.74 81 HIS A CA 1
ATOM 615 C C . HIS A 1 81 ? 45.211 -7.563 -9.449 1.00 20.07 81 HIS A C 1
ATOM 616 O O . HIS A 1 81 ? 46.330 -7.847 -9.884 1.00 20.43 81 HIS A O 1
ATOM 623 N N . THR A 1 82 ? 45.029 -6.911 -8.304 1.00 19.71 82 THR A N 1
ATOM 624 C CA . THR A 1 82 ? 46.129 -6.339 -7.529 1.00 18.81 82 THR A CA 1
ATOM 625 C C . THR A 1 82 ? 46.266 -7.101 -6.214 1.00 19.72 82 THR A C 1
ATOM 626 O O . THR A 1 82 ? 45.272 -7.352 -5.539 1.00 18.88 82 THR A O 1
ATOM 630 N N . PHE A 1 83 ? 47.470 -7.563 -5.911 1.00 16.82 83 PHE A N 1
ATOM 631 C CA . PHE A 1 83 ? 47.809 -8.113 -4.610 1.00 15.94 83 PHE A CA 1
ATOM 632 C C . PHE A 1 83 ? 48.174 -7.001 -3.640 1.00 18.19 83 PHE A C 1
ATOM 633 O O . PHE A 1 83 ? 49.044 -6.172 -3.928 1.00 18.05 83 PHE A O 1
ATOM 641 N N . HIS A 1 84 ? 47.517 -6.989 -2.480 1.00 15.91 84 HIS A N 1
ATOM 642 C CA . HIS A 1 84 ? 47.705 -5.894 -1.541 1.00 16.10 84 HIS A CA 1
ATOM 643 C C . HIS A 1 84 ? 47.424 -6.392 -0.129 1.00 15.93 84 HIS A C 1
ATOM 644 O O . HIS A 1 84 ? 47.075 -7.555 0.087 1.00 18.09 84 HIS A O 1
ATOM 651 N N . GLY A 1 85 ? 47.594 -5.490 0.842 1.00 17.16 85 GLY A N 1
ATOM 652 C CA . GLY A 1 85 ? 47.582 -5.858 2.239 1.00 18.41 85 GLY A CA 1
ATOM 653 C C . GLY A 1 85 ? 48.970 -5.746 2.838 1.00 17.24 85 GLY A C 1
ATOM 654 O O . GLY A 1 85 ? 49.644 -4.732 2.648 1.00 17.60 85 GLY A O 1
ATOM 655 N N . GLN A 1 86 ? 49.379 -6.766 3.576 1.00 15.25 86 GLN A N 1
ATOM 656 C CA . GLN A 1 86 ? 50.652 -6.704 4.277 1.00 14.97 86 GLN A CA 1
ATOM 657 C C . GLN A 1 86 ? 51.220 -8.101 4.376 1.00 15.86 86 GLN A C 1
ATOM 658 O O . GLN A 1 86 ? 50.551 -9.004 4.872 1.00 17.51 86 GLN A O 1
ATOM 664 N N . ILE A 1 87 ? 52.455 -8.271 3.908 1.00 14.70 87 ILE A N 1
ATOM 665 C CA . ILE A 1 87 ? 53.200 -9.514 4.071 1.00 14.29 87 ILE A CA 1
ATOM 666 C C . ILE A 1 87 ? 54.132 -9.323 5.262 1.00 16.89 87 ILE A C 1
ATOM 667 O O . ILE A 1 87 ? 55.004 -8.442 5.258 1.00 16.72 87 ILE A O 1
ATOM 672 N N . ASP A 1 88 ? 53.924 -10.126 6.301 1.00 13.69 88 ASP A N 1
ATOM 673 C CA . ASP A 1 88 ? 54.784 -10.134 7.473 1.00 15.62 88 ASP A CA 1
ATOM 674 C C . ASP A 1 88 ? 55.939 -11.116 7.332 1.00 14.20 88 ASP A C 1
ATOM 675 O O . ASP A 1 88 ? 57.037 -10.844 7.822 1.00 15.66 88 ASP A O 1
ATOM 680 N N . THR A 1 89 ? 55.696 -12.272 6.742 1.00 12.12 89 THR A N 1
ATOM 681 C CA . THR A 1 89 ? 56.701 -13.310 6.615 1.00 14.00 89 THR A CA 1
ATOM 682 C C . THR A 1 89 ? 56.806 -13.693 5.149 1.00 15.60 89 THR A C 1
ATOM 683 O O . THR A 1 89 ? 55.796 -13.933 4.503 1.00 16.24 89 THR A O 1
ATOM 687 N N . LEU A 1 90 ? 58.021 -13.831 4.635 1.00 13.09 90 LEU A N 1
ATOM 688 C CA . LEU A 1 90 ? 58.193 -14.267 3.249 1.00 12.16 90 LEU A CA 1
ATOM 689 C C . LEU A 1 90 ? 59.260 -15.341 3.212 1.00 13.58 90 LEU A C 1
ATOM 690 O O . LEU A 1 90 ? 60.382 -15.118 3.678 1.00 13.56 90 LEU A O 1
ATOM 695 N N . GLN A 1 91 ? 58.928 -16.486 2.641 1.00 13.67 91 GLN A N 1
ATOM 696 C CA . GLN A 1 91 ? 59.822 -17.638 2.698 1.00 12.40 91 GLN A CA 1
ATOM 697 C C . GLN A 1 91 ? 60.041 -18.222 1.317 1.00 13.31 91 GLN A C 1
ATOM 698 O O . GLN A 1 91 ? 59.111 -18.351 0.518 1.00 14.40 91 GLN A O 1
ATOM 704 N N . PHE A 1 92 ? 61.293 -18.570 1.031 1.00 13.16 92 PHE A N 1
ATOM 705 C CA . PHE A 1 92 ? 61.666 -19.164 -0.247 1.00 12.19 92 PHE A CA 1
ATOM 706 C C . PHE A 1 92 ? 62.305 -20.519 -0.024 1.00 15.61 92 PHE A C 1
ATOM 707 O O . PHE A 1 92 ? 63.053 -20.715 0.938 1.00 13.74 92 PHE A O 1
ATOM 715 N N . GLY A 1 93 ? 62.064 -21.431 -0.959 1.00 12.54 93 GLY A N 1
ATOM 716 C CA . GLY A 1 93 ? 62.651 -22.759 -0.867 1.00 13.19 93 GLY A CA 1
ATOM 717 C C . GLY A 1 93 ? 62.199 -23.624 -2.002 1.00 14.48 93 GLY A C 1
ATOM 718 O O . GLY A 1 93 ? 61.966 -23.146 -3.121 1.00 14.88 93 GLY A O 1
ATOM 719 N N . LYS A 1 94 ? 62.108 -24.919 -1.707 1.00 14.53 94 LYS A N 1
ATOM 720 C CA . LYS A 1 94 ? 61.698 -25.905 -2.690 1.00 15.47 94 LYS A CA 1
ATOM 721 C C . LYS A 1 94 ? 60.696 -26.865 -2.067 1.00 15.84 94 LYS A C 1
ATOM 722 O O . LYS A 1 94 ? 60.659 -27.086 -0.849 1.00 18.37 94 LYS A O 1
ATOM 728 N N . ASP A 1 95 ? 59.914 -27.478 -2.955 1.00 19.39 95 ASP A N 1
ATOM 729 C CA . ASP A 1 95 ? 59.064 -28.626 -2.645 1.00 18.51 95 ASP A CA 1
ATOM 730 C C . ASP A 1 95 ? 57.893 -28.255 -1.737 1.00 22.29 95 ASP A C 1
ATOM 731 O O . ASP A 1 95 ? 57.792 -28.719 -0.603 1.00 21.68 95 ASP A O 1
ATOM 736 N N . LEU A 1 96 ? 56.980 -27.442 -2.244 1.00 20.91 96 LEU A N 1
ATOM 737 C CA . LEU A 1 96 ? 55.756 -27.160 -1.500 1.00 21.51 96 LEU A CA 1
ATOM 738 C C . LEU A 1 96 ? 54.966 -28.433 -1.284 1.00 22.06 96 LEU A C 1
ATOM 739 O O . LEU A 1 96 ? 54.875 -29.278 -2.177 1.00 22.56 96 LEU A O 1
ATOM 744 N N . ALA A 1 97 ? 54.345 -28.541 -0.111 1.00 22.03 97 ALA A N 1
ATOM 745 C CA . ALA A 1 97 ? 53.505 -29.681 0.233 1.00 21.14 97 ALA A CA 1
ATOM 746 C C . ALA A 1 97 ? 52.381 -29.182 1.123 1.00 19.19 97 ALA A C 1
ATOM 747 O O . ALA A 1 97 ? 52.497 -28.154 1.783 1.00 20.25 97 ALA A O 1
ATOM 749 N N . THR A 1 98 ? 51.279 -29.933 1.147 1.00 21.78 98 THR A N 1
ATOM 750 C CA . THR A 1 98 ? 50.096 -29.498 1.875 1.00 22.89 98 THR A CA 1
ATOM 751 C C . THR A 1 98 ? 50.154 -29.938 3.332 1.00 25.23 98 THR A C 1
ATOM 752 O O . THR A 1 98 ? 50.460 -31.097 3.620 1.00 28.84 98 THR A O 1
ATOM 756 N N . ASN A 1 99 ? 49.833 -29.022 4.244 1.00 24.94 99 ASN A N 1
ATOM 757 C CA . ASN A 1 99 ? 49.680 -29.367 5.658 1.00 28.83 99 ASN A CA 1
ATOM 758 C C . ASN A 1 99 ? 48.453 -30.259 5.875 1.00 27.30 99 ASN A C 1
ATOM 759 O O . ASN A 1 99 ? 47.600 -30.430 5.000 1.00 31.11 99 ASN A O 1
ATOM 764 N N . ALA A 1 100 ? 48.318 -30.780 7.086 1.00 42.23 100 ALA A N 1
ATOM 765 C CA . ALA A 1 100 ? 47.116 -31.542 7.412 1.00 48.65 100 ALA A CA 1
ATOM 766 C C . ALA A 1 100 ? 45.882 -30.637 7.404 1.00 48.00 100 ALA A C 1
ATOM 767 O O . ALA A 1 100 ? 45.946 -29.449 7.735 1.00 51.84 100 ALA A O 1
ATOM 769 N N . GLY A 1 101 ? 44.749 -31.216 7.028 1.00 45.03 101 GLY A N 1
ATOM 770 C CA . GLY A 1 101 ? 43.539 -30.444 6.806 1.00 52.78 101 GLY A CA 1
ATOM 771 C C . GLY A 1 101 ? 42.751 -30.180 8.077 1.00 54.84 101 GLY A C 1
ATOM 772 O O . GLY A 1 101 ? 42.795 -30.949 9.034 1.00 53.14 101 GLY A O 1
ATOM 773 N N . GLY A 1 102 ? 42.006 -29.077 8.067 1.00 46.11 102 GLY A N 1
ATOM 774 C CA . GLY A 1 102 ? 41.292 -28.625 9.247 1.00 45.26 102 GLY A CA 1
ATOM 775 C C . GLY A 1 102 ? 41.909 -27.318 9.702 1.00 34.13 102 GLY A C 1
ATOM 776 O O . GLY A 1 102 ? 42.395 -26.550 8.862 1.00 35.51 102 GLY A O 1
ATOM 777 N N . ALA A 1 105 ? 45.340 -25.782 8.172 1.00 39.49 105 ALA A N 1
ATOM 778 C CA . ALA A 1 105 ? 45.567 -26.005 6.753 1.00 33.71 105 ALA A CA 1
ATOM 779 C C . ALA A 1 105 ? 46.445 -24.905 6.163 1.00 37.65 105 ALA A C 1
ATOM 780 O O . ALA A 1 105 ? 46.556 -23.802 6.699 1.00 42.81 105 ALA A O 1
ATOM 782 N N . GLY A 1 106 ? 47.044 -25.208 5.038 1.00 27.12 106 GLY A N 1
ATOM 783 C CA . GLY A 1 106 ? 48.012 -24.351 4.410 1.00 25.00 106 GLY A CA 1
ATOM 784 C C . GLY A 1 106 ? 49.061 -25.241 3.795 1.00 24.05 106 GLY A C 1
ATOM 785 O O . GLY A 1 106 ? 48.885 -26.463 3.741 1.00 26.47 106 GLY A O 1
ATOM 786 N N . LYS A 1 107 ? 50.142 -24.621 3.345 1.00 19.39 107 LYS A N 1
ATOM 787 C CA . LYS A 1 107 ? 51.249 -25.351 2.760 1.00 18.85 107 LYS A CA 1
ATOM 788 C C . LYS A 1 107 ? 52.517 -25.065 3.531 1.00 18.90 107 LYS A C 1
ATOM 789 O O . LYS A 1 107 ? 52.617 -24.089 4.278 1.00 19.27 107 LYS A O 1
ATOM 795 N N . HIS A 1 108 ? 53.498 -25.936 3.314 1.00 19.01 108 HIS A N 1
ATOM 796 C CA . HIS A 1 108 ? 54.838 -25.705 3.813 1.00 15.39 108 HIS A CA 1
ATOM 797 C C . HIS A 1 108 ? 55.842 -26.063 2.721 1.00 18.95 108 HIS A C 1
ATOM 798 O O . HIS A 1 108 ? 55.547 -26.821 1.791 1.00 19.85 108 HIS A O 1
ATOM 805 N N . LEU A 1 109 ? 57.041 -25.511 2.852 1.00 16.89 109 LEU A N 1
ATOM 806 C CA . LEU A 1 109 ? 58.168 -25.910 2.020 1.00 16.75 109 LEU A CA 1
ATOM 807 C C . LEU A 1 109 ? 58.948 -27.009 2.731 1.00 17.68 109 LEU A C 1
ATOM 808 O O . LEU A 1 109 ? 59.363 -26.840 3.889 1.00 19.67 109 LEU A O 1
ATOM 813 N N . GLU A 1 110 ? 59.125 -28.134 2.038 1.00 18.82 110 GLU A N 1
ATOM 814 C CA . GLU A 1 110 ? 59.898 -29.238 2.584 1.00 20.17 110 GLU A CA 1
ATOM 815 C C . GLU A 1 110 ? 61.368 -28.872 2.696 1.00 20.56 110 GLU A C 1
ATOM 816 O O . GLU A 1 110 ? 62.066 -29.412 3.552 1.00 23.69 110 GLU A O 1
ATOM 822 N N . LYS A 1 111 ? 61.836 -27.950 1.862 1.00 17.46 111 LYS A N 1
ATOM 823 C CA . LYS A 1 111 ? 63.214 -27.454 1.867 1.00 16.44 111 LYS A CA 1
ATOM 824 C C . LYS A 1 111 ? 63.125 -25.938 2.008 1.00 17.02 111 LYS A C 1
ATOM 825 O O . LYS A 1 111 ? 62.818 -25.233 1.048 1.00 18.99 111 LYS A O 1
ATOM 831 N N . ILE A 1 112 ? 63.394 -25.438 3.208 1.00 17.17 112 ILE A N 1
ATOM 832 C CA . ILE A 1 112 ? 63.328 -24.012 3.481 1.00 14.22 112 ILE A CA 1
ATOM 833 C C . ILE A 1 112 ? 64.721 -23.435 3.302 1.00 16.67 112 ILE A C 1
ATOM 834 O O . ILE A 1 112 ? 65.676 -23.879 3.952 1.00 19.76 112 ILE A O 1
ATOM 839 N N . ASP A 1 113 ? 64.857 -22.489 2.383 1.00 14.60 113 ASP A N 1
ATOM 840 C CA . ASP A 1 113 ? 66.158 -21.851 2.147 1.00 13.13 113 ASP A CA 1
ATOM 841 C C . ASP A 1 113 ? 66.315 -20.548 2.924 1.00 14.70 113 ASP A C 1
ATOM 842 O O . ASP A 1 113 ? 67.294 -20.399 3.659 1.00 16.07 113 ASP A O 1
ATOM 847 N N . ILE A 1 114 ? 65.422 -19.572 2.707 1.00 15.07 114 ILE A N 1
ATOM 848 C CA A ILE A 1 114 ? 65.515 -18.239 3.302 0.50 13.88 114 ILE A CA 1
ATOM 849 C CA B ILE A 1 114 ? 65.526 -18.296 3.392 0.50 13.00 114 ILE A CA 1
ATOM 850 C C . ILE A 1 114 ? 64.153 -17.832 3.835 1.00 15.23 114 ILE A C 1
ATOM 851 O O . ILE A 1 114 ? 63.145 -18.008 3.132 1.00 15.07 114 ILE A O 1
ATOM 860 N N . THR A 1 115 ? 64.107 -17.271 5.049 1.00 13.62 115 THR A N 1
ATOM 861 C CA . THR A 1 115 ? 62.870 -16.709 5.586 1.00 13.68 115 THR A CA 1
ATOM 862 C C . THR A 1 115 ? 63.120 -15.287 6.050 1.00 14.46 115 THR A C 1
ATOM 863 O O . THR A 1 115 ? 64.073 -15.038 6.790 1.00 14.59 115 THR A O 1
ATOM 867 N N . PHE A 1 116 ? 62.253 -14.351 5.610 1.00 12.18 116 PHE A N 1
ATOM 868 C CA . PHE A 1 116 ? 62.237 -12.975 6.085 1.00 12.45 116 PHE A CA 1
ATOM 869 C C . PHE A 1 116 ? 61.152 -12.868 7.144 1.00 14.35 116 PHE A C 1
ATOM 870 O O . PHE A 1 116 ? 59.980 -13.107 6.855 1.00 13.79 116 PHE A O 1
ATOM 878 N N . ASN A 1 117 ? 61.548 -12.452 8.347 1.00 11.94 117 ASN A N 1
ATOM 879 C CA . ASN A 1 117 ? 60.652 -12.240 9.467 1.00 13.68 117 ASN A CA 1
ATOM 880 C C . ASN A 1 117 ? 60.382 -10.741 9.659 1.00 15.42 117 ASN A C 1
ATOM 881 O O . ASN A 1 117 ? 61.291 -9.903 9.558 1.00 14.78 117 ASN A O 1
ATOM 886 N N . GLU A 1 118 ? 59.121 -10.396 9.938 1.00 15.79 118 GLU A N 1
ATOM 887 C CA . GLU A 1 118 ? 58.681 -8.995 10.069 1.00 13.59 118 GLU A CA 1
ATOM 888 C C . GLU A 1 118 ? 59.147 -8.134 8.884 1.00 16.37 118 GLU A C 1
ATOM 889 O O . GLU A 1 118 ? 59.801 -7.092 9.038 1.00 16.66 118 GLU A O 1
ATOM 895 N N . LEU A 1 119 ? 58.801 -8.586 7.680 1.00 14.41 119 LEU A N 1
ATOM 896 C CA . LEU A 1 119 ? 59.232 -7.886 6.469 1.00 15.61 119 LEU A CA 1
ATOM 897 C C . LEU A 1 119 ? 58.463 -6.586 6.243 1.00 16.06 119 LEU A C 1
ATOM 898 O O . LEU A 1 119 ? 58.976 -5.669 5.593 1.00 16.54 119 LEU A O 1
ATOM 903 N N . ASP A 1 120 ? 57.229 -6.500 6.743 1.00 17.29 120 ASP A N 1
ATOM 904 C CA . ASP A 1 120 ? 56.404 -5.299 6.618 1.00 20.00 120 ASP A CA 1
ATOM 905 C C . ASP A 1 120 ? 56.329 -4.837 5.165 1.00 17.57 120 ASP A C 1
ATOM 906 O O . ASP A 1 120 ? 56.486 -3.647 4.851 1.00 19.51 120 ASP A O 1
ATOM 911 N N . LEU A 1 121 ? 56.062 -5.798 4.280 1.00 17.03 121 LEU A N 1
ATOM 912 C CA . LEU A 1 121 ? 55.927 -5.531 2.849 1.00 16.57 121 LEU A CA 1
ATOM 913 C C . LEU A 1 121 ? 54.446 -5.310 2.550 1.00 18.38 121 LEU A C 1
ATOM 914 O O . LEU A 1 121 ? 53.653 -6.244 2.618 1.00 17.92 121 LEU A O 1
ATOM 919 N N . SER A 1 122 ? 54.082 -4.090 2.198 1.00 18.00 122 SER A N 1
ATOM 920 C CA . SER A 1 122 ? 52.669 -3.736 2.173 1.00 16.66 122 SER A CA 1
ATOM 921 C C . SER A 1 122 ? 52.306 -3.097 0.853 1.00 17.87 122 SER A C 1
ATOM 922 O O . SER A 1 122 ? 53.156 -2.743 0.042 1.00 18.61 122 SER A O 1
ATOM 925 N N . GLY A 1 123 ? 51.006 -3.008 0.614 1.00 16.19 123 GLY A N 1
ATOM 926 C CA . GLY A 1 123 ? 50.517 -2.286 -0.534 1.00 19.08 123 GLY A CA 1
ATOM 927 C C . GLY A 1 123 ? 49.081 -1.907 -0.297 1.00 19.56 123 GLY A C 1
ATOM 928 O O . GLY A 1 123 ? 48.332 -2.636 0.365 1.00 18.56 123 GLY A O 1
ATOM 929 N N . GLU A 1 124 ? 48.708 -0.750 -0.810 1.00 20.80 124 GLU A N 1
ATOM 930 C CA . GLU A 1 124 ? 47.343 -0.260 -0.734 1.00 22.22 124 GLU A CA 1
ATOM 931 C C . GLU A 1 124 ? 46.663 -0.465 -2.080 1.00 23.72 124 GLU A C 1
ATOM 932 O O . GLU A 1 124 ? 47.308 -0.498 -3.125 1.00 29.39 124 GLU A O 1
ATOM 936 N N . PHE A 1 125 ? 45.344 -0.586 -2.053 1.00 25.81 125 PHE A N 1
ATOM 937 C CA . PHE A 1 125 ? 44.568 -0.693 -3.277 1.00 23.37 125 PHE A CA 1
ATOM 938 C C . PHE A 1 125 ? 43.485 0.373 -3.260 1.00 25.44 125 PHE A C 1
ATOM 939 O O . PHE A 1 125 ? 42.785 0.526 -2.257 1.00 27.28 125 PHE A O 1
ATOM 947 N N . ASP A 1 126 ? 43.380 1.129 -4.353 1.00 25.48 126 ASP A N 1
ATOM 948 C CA . ASP A 1 126 ? 42.329 2.139 -4.515 1.00 28.58 126 ASP A CA 1
ATOM 949 C C . ASP A 1 126 ? 41.635 1.878 -5.842 1.00 30.80 126 ASP A C 1
ATOM 950 O O . ASP A 1 126 ? 42.234 2.050 -6.910 1.00 33.24 126 ASP A O 1
ATOM 955 N N . SER A 1 127 ? 40.370 1.471 -5.772 1.00 32.06 127 SER A N 1
ATOM 956 C CA . SER A 1 127 ? 39.621 1.124 -6.974 1.00 38.64 127 SER A CA 1
ATOM 957 C C . SER A 1 127 ? 39.440 2.301 -7.924 1.00 41.85 127 SER A C 1
ATOM 958 O O . SER A 1 127 ? 39.089 2.086 -9.090 1.00 41.19 127 SER A O 1
ATOM 961 N N . GLY A 1 128 ? 39.643 3.539 -7.456 1.00 38.74 128 GLY A N 1
ATOM 962 C CA . GLY A 1 128 ? 39.521 4.709 -8.305 1.00 39.13 128 GLY A CA 1
ATOM 963 C C . GLY A 1 128 ? 40.794 5.130 -8.995 1.00 41.46 128 GLY A C 1
ATOM 964 O O . GLY A 1 128 ? 40.774 6.053 -9.814 1.00 45.76 128 GLY A O 1
ATOM 965 N N . LYS A 1 129 ? 41.915 4.490 -8.672 1.00 33.70 129 LYS A N 1
ATOM 966 C CA . LYS A 1 129 ? 43.157 4.719 -9.390 1.00 34.66 129 LYS A CA 1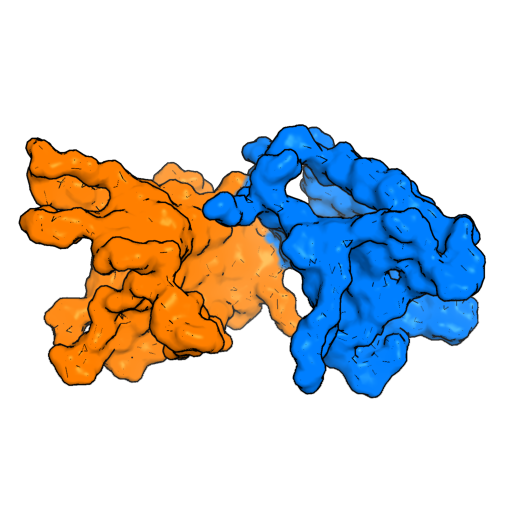
ATOM 967 C C . LYS A 1 129 ? 43.261 3.721 -10.541 1.00 37.05 129 LYS A C 1
ATOM 968 O O . LYS A 1 129 ? 42.560 2.709 -10.577 1.00 36.50 129 LYS A O 1
ATOM 974 N N . SER A 1 130 ? 44.174 4.005 -11.468 1.00 40.98 130 SER A N 1
ATOM 975 C CA . SER A 1 130 ? 44.391 3.133 -12.614 1.00 38.94 130 SER A CA 1
ATOM 976 C C . SER A 1 130 ? 45.069 1.826 -12.201 1.00 33.52 130 SER A C 1
ATOM 977 O O . SER A 1 130 ? 45.683 1.709 -11.137 1.00 29.63 130 SER A O 1
ATOM 980 N N . MET A 1 131 ? 45.004 0.850 -13.109 1.00 32.25 131 MET A N 1
ATOM 981 C CA . MET A 1 131 ? 45.762 -0.382 -12.924 1.00 30.57 131 MET A CA 1
ATOM 982 C C . MET A 1 131 ? 47.259 -0.103 -12.871 1.00 31.01 131 MET A C 1
ATOM 983 O O . MET A 1 131 ? 47.995 -0.728 -12.101 1.00 34.19 131 MET A O 1
ATOM 988 N N . THR A 1 132 ? 47.735 0.847 -13.671 1.00 35.37 132 THR A N 1
ATOM 989 C CA . THR A 1 132 ? 49.159 1.159 -13.645 1.00 35.28 132 THR A CA 1
ATOM 990 C C . THR A 1 132 ? 49.591 1.589 -12.246 1.00 30.70 132 THR A C 1
ATOM 991 O O . THR A 1 132 ? 50.611 1.127 -11.730 1.00 34.15 132 THR A O 1
ATOM 995 N N . GLU A 1 133 ? 48.808 2.466 -11.612 1.00 35.30 133 GLU A N 1
ATOM 996 C CA . GLU A 1 133 ? 49.165 2.987 -10.294 1.00 31.98 133 GLU A CA 1
ATOM 997 C C . GLU A 1 133 ? 49.025 1.924 -9.211 1.00 32.97 133 GLU A C 1
ATOM 998 O O . GLU A 1 133 ? 49.890 1.791 -8.339 1.00 32.62 133 GLU A O 1
ATOM 1004 N N . ASN A 1 134 ? 47.916 1.188 -9.213 1.00 25.74 134 ASN A N 1
ATOM 1005 C CA . ASN A 1 134 ? 47.774 0.121 -8.220 1.00 23.43 134 ASN A CA 1
ATOM 1006 C C . ASN A 1 134 ? 48.852 -0.945 -8.366 1.00 22.03 134 ASN A C 1
ATOM 1007 O O . ASN A 1 134 ? 49.292 -1.531 -7.368 1.00 23.27 134 ASN A O 1
ATOM 1012 N N . HIS A 1 135 ? 49.295 -1.221 -9.583 1.00 23.75 135 HIS A N 1
ATOM 1013 C CA . HIS A 1 135 ? 50.345 -2.217 -9.751 1.00 21.52 135 HIS A CA 1
ATOM 1014 C C . HIS A 1 135 ? 51.721 -1.727 -9.308 1.00 24.04 135 HIS A C 1
ATOM 1015 O O . HIS A 1 135 ? 52.654 -2.535 -9.300 1.00 24.37 135 HIS A O 1
ATOM 1022 N N . GLN A 1 136 ? 51.859 -0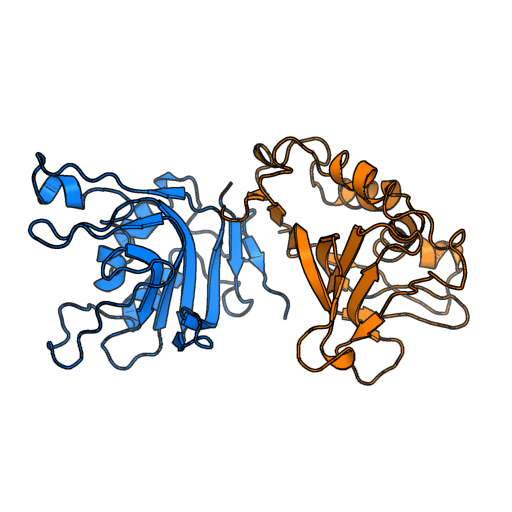.452 -8.928 1.00 28.39 136 GLN A N 1
ATOM 1023 C CA . GLN A 1 136 ? 53.127 0.092 -8.427 1.00 25.71 136 GLN A CA 1
ATOM 1024 C C . GLN A 1 136 ? 53.308 -0.069 -6.914 1.00 23.31 136 GLN A C 1
ATOM 1025 O O . GLN A 1 136 ? 54.395 0.260 -6.406 1.00 23.99 136 GLN A O 1
ATOM 1031 N N . GLY A 1 137 ? 52.301 -0.582 -6.194 1.00 23.01 137 GLY A N 1
ATOM 1032 C CA . GLY A 1 137 ? 52.468 -0.836 -4.767 1.00 22.28 137 GLY A CA 1
ATOM 1033 C C . GLY A 1 137 ? 53.558 -1.862 -4.514 1.00 20.99 137 GLY A C 1
ATOM 1034 O O . GLY A 1 137 ? 53.778 -2.763 -5.318 1.00 21.21 137 GLY A O 1
ATOM 1035 N N . ASP A 1 138 ? 54.260 -1.710 -3.385 1.00 19.01 138 ASP A N 1
ATOM 1036 C CA . ASP A 1 138 ? 55.445 -2.540 -3.124 1.00 18.58 138 ASP A CA 1
ATOM 1037 C C . ASP A 1 138 ? 55.094 -4.020 -3.151 1.00 16.96 138 ASP A C 1
ATOM 1038 O O . ASP A 1 138 ? 55.783 -4.832 -3.780 1.00 17.30 138 ASP A O 1
ATOM 1043 N N . MET A 1 139 ? 53.998 -4.392 -2.482 1.00 16.02 139 MET A N 1
ATOM 1044 C CA . MET A 1 139 ? 53.652 -5.796 -2.378 1.00 15.05 139 MET A CA 1
ATOM 1045 C C . MET A 1 139 ? 53.303 -6.375 -3.748 1.00 15.20 139 MET A C 1
ATOM 1046 O O . MET A 1 139 ? 53.801 -7.445 -4.142 1.00 16.55 139 MET A O 1
ATOM 1051 N N . HIS A 1 140 ? 52.470 -5.671 -4.510 1.00 15.21 140 HIS A N 1
ATOM 1052 C CA . HIS A 1 140 ? 52.102 -6.178 -5.824 1.00 16.24 140 HIS A CA 1
ATOM 1053 C C . HIS A 1 140 ? 53.318 -6.314 -6.743 1.00 16.24 140 HIS A C 1
ATOM 1054 O O . HIS A 1 140 ? 53.508 -7.364 -7.375 1.00 17.00 140 HIS A O 1
ATOM 1061 N N . LYS A 1 141 ? 54.080 -5.235 -6.913 1.00 16.32 141 LYS A N 1
ATOM 1062 C CA A LYS A 1 141 ? 55.148 -5.238 -7.912 0.50 17.77 141 LYS A CA 1
ATOM 1063 C CA B LYS A 1 141 ? 55.139 -5.248 -7.918 0.50 17.42 141 LYS A CA 1
ATOM 1064 C C . LYS A 1 141 ? 56.207 -6.275 -7.572 1.00 16.44 141 LYS A C 1
ATOM 1065 O O . LYS A 1 141 ? 56.773 -6.918 -8.467 1.00 17.62 141 LYS A O 1
ATOM 1076 N N . SER A 1 142 ? 56.508 -6.422 -6.288 1.00 15.73 142 SER A N 1
ATOM 1077 C CA A SER A 1 142 ? 57.558 -7.347 -5.908 0.50 15.80 142 SER A CA 1
ATOM 1078 C CA B SER A 1 142 ? 57.525 -7.366 -5.816 0.50 15.34 142 SER A CA 1
ATOM 1079 C C . SER A 1 142 ? 57.116 -8.796 -6.101 1.00 14.86 142 SER A C 1
ATOM 1080 O O . SER A 1 142 ? 57.900 -9.606 -6.624 1.00 17.42 142 SER A O 1
ATOM 1085 N N . VAL A 1 143 ? 55.898 -9.162 -5.689 1.00 14.16 143 VAL A N 1
ATOM 1086 C CA . VAL A 1 143 ? 55.438 -10.537 -5.820 1.00 15.11 143 VAL A CA 1
ATOM 1087 C C . VAL A 1 143 ? 55.158 -10.878 -7.274 1.00 18.82 143 VAL A C 1
ATOM 1088 O O . VAL A 1 143 ? 55.500 -11.966 -7.753 1.00 17.55 143 VAL A O 1
ATOM 1092 N N . ARG A 1 144 ? 54.515 -9.965 -8.001 1.00 18.16 144 ARG A N 1
ATOM 1093 C CA . ARG A 1 144 ? 54.331 -10.174 -9.428 1.00 16.47 144 ARG A CA 1
ATOM 1094 C C . ARG A 1 144 ? 55.660 -10.381 -10.133 1.00 18.17 144 ARG A C 1
ATOM 1095 O O . ARG A 1 144 ? 55.774 -11.274 -10.972 1.00 19.36 144 ARG A O 1
ATOM 1103 N N . GLY A 1 145 ? 56.678 -9.572 -9.820 1.00 16.87 145 GLY A N 1
ATOM 1104 C CA . GLY A 1 145 ? 57.956 -9.752 -10.480 1.00 17.78 145 GLY A CA 1
ATOM 1105 C C . GLY A 1 145 ? 58.512 -11.143 -10.237 1.00 17.39 145 GLY A C 1
ATOM 1106 O O . GLY A 1 145 ? 58.958 -11.815 -11.167 1.00 18.48 145 GLY A O 1
ATOM 1107 N N . LEU A 1 146 ? 58.463 -11.601 -8.982 1.00 16.18 146 LEU A N 1
ATOM 1108 C CA . LEU A 1 146 ? 58.981 -12.941 -8.664 1.00 16.14 146 LEU A CA 1
ATOM 1109 C C . LEU A 1 146 ? 58.230 -14.029 -9.417 1.00 19.68 146 LEU A C 1
ATOM 1110 O O . LEU A 1 146 ? 58.836 -15.013 -9.866 1.00 17.74 146 LEU A O 1
ATOM 1115 N N . MET A 1 147 ? 56.901 -13.897 -9.520 1.00 16.96 147 MET A N 1
ATOM 1116 C CA . MET A 1 147 ? 56.089 -14.844 -10.277 1.00 18.29 147 MET A CA 1
ATOM 1117 C C . MET A 1 147 ? 56.455 -14.884 -11.748 1.00 19.92 147 MET A C 1
ATOM 1118 O O . MET A 1 147 ? 56.272 -15.934 -12.398 1.00 21.50 147 MET A O 1
ATOM 1123 N N . LYS A 1 148 ? 57.016 -13.787 -12.276 1.00 20.03 148 LYS A N 1
ATOM 1124 C CA . LYS A 1 148 ? 57.467 -13.705 -13.654 1.00 22.01 148 LYS A CA 1
ATOM 1125 C C . LYS A 1 148 ? 58.963 -13.963 -13.805 1.00 22.37 148 LYS A C 1
ATOM 1126 O O . LYS A 1 148 ? 59.529 -13.687 -14.870 1.00 24.20 148 LYS A O 1
ATOM 1132 N N . GLY A 1 149 ? 59.601 -14.516 -12.775 1.00 17.57 149 GLY A N 1
ATOM 1133 C CA . GLY A 1 149 ? 61.007 -14.862 -12.867 1.00 19.29 149 GLY A CA 1
ATOM 1134 C C . GLY A 1 149 ? 61.934 -13.688 -12.748 1.00 17.08 149 GLY A C 1
ATOM 1135 O O . GLY A 1 149 ? 63.078 -13.771 -13.215 1.00 18.78 149 GLY A O 1
ATOM 1136 N N . ASN A 1 150 ? 61.464 -12.592 -12.160 1.00 22.00 150 ASN A N 1
ATOM 1137 C CA . ASN A 1 150 ? 62.181 -11.315 -12.151 1.00 21.24 150 ASN A CA 1
ATOM 1138 C C . ASN A 1 150 ? 62.306 -10.853 -10.709 1.00 18.28 150 ASN A C 1
ATOM 1139 O O . ASN A 1 150 ? 61.328 -10.356 -10.132 1.00 18.78 150 ASN A O 1
ATOM 1144 N N . PRO A 1 151 ? 63.486 -11.003 -10.102 1.00 19.60 151 PRO A N 1
ATOM 1145 C CA . PRO A 1 151 ? 63.665 -10.609 -8.702 1.00 17.16 151 PRO A CA 1
ATOM 1146 C C . PRO A 1 151 ? 63.957 -9.134 -8.516 1.00 18.07 151 PRO A C 1
ATOM 1147 O O . PRO A 1 151 ? 64.020 -8.684 -7.375 1.00 14.39 151 PRO A O 1
ATOM 1151 N N . ASP A 1 152 ? 64.137 -8.364 -9.585 1.00 17.54 152 ASP A N 1
ATOM 1152 C CA . ASP A 1 152 ? 64.585 -6.988 -9.420 1.00 16.81 152 ASP A CA 1
ATOM 1153 C C . ASP A 1 152 ? 63.619 -6.111 -8.644 1.00 17.05 152 ASP A C 1
ATOM 1154 O O . ASP A 1 152 ? 64.087 -5.362 -7.780 1.00 15.86 152 ASP A O 1
ATOM 1159 N N . PRO A 1 153 ? 62.297 -6.168 -8.864 1.00 14.97 153 PRO A N 1
ATOM 1160 C CA . PRO A 1 153 ? 61.403 -5.328 -8.064 1.00 15.01 153 PRO A CA 1
ATOM 1161 C C . PRO A 1 153 ? 61.474 -5.643 -6.580 1.00 14.01 153 PRO A C 1
ATOM 1162 O O . PRO A 1 153 ? 61.462 -4.735 -5.746 1.00 13.92 153 PRO A O 1
ATOM 1166 N N . MET A 1 154 ? 61.556 -6.924 -6.216 1.00 13.85 154 MET A N 1
ATOM 1167 C CA . MET A 1 154 ? 61.675 -7.270 -4.800 1.00 13.46 154 MET A CA 1
ATOM 1168 C C . MET A 1 154 ? 62.993 -6.777 -4.231 1.00 13.69 154 MET A C 1
ATOM 1169 O O . MET A 1 154 ? 63.057 -6.281 -3.098 1.00 13.49 154 MET A O 1
ATOM 1174 N N . LEU A 1 155 ? 64.062 -6.900 -4.996 1.00 13.19 155 LEU A N 1
ATOM 1175 C CA . LEU A 1 155 ? 65.349 -6.391 -4.518 1.00 13.30 155 LEU A CA 1
ATOM 1176 C C . LEU A 1 155 ? 65.314 -4.883 -4.293 1.00 13.30 155 LEU A C 1
ATOM 1177 O O . LEU A 1 155 ? 65.938 -4.383 -3.352 1.00 15.57 155 LEU A O 1
ATOM 1182 N N . GLU A 1 156 ? 64.618 -4.134 -5.167 1.00 13.88 156 GLU A N 1
ATOM 1183 C CA . GLU A 1 156 ? 64.469 -2.690 -4.969 1.00 14.41 156 GLU A CA 1
ATOM 1184 C C . GLU A 1 156 ? 63.683 -2.381 -3.705 1.00 13.81 156 GLU A C 1
ATOM 1185 O O . GLU A 1 156 ? 64.034 -1.453 -2.957 1.00 14.55 156 GLU A O 1
ATOM 1191 N N . VAL A 1 157 ? 62.633 -3.160 -3.430 1.00 13.78 157 VAL A N 1
ATOM 1192 C CA . VAL A 1 157 ? 61.865 -2.962 -2.205 1.00 13.12 157 VAL A CA 1
ATOM 1193 C C . VAL A 1 157 ? 62.724 -3.241 -0.988 1.00 14.78 157 VAL A C 1
ATOM 1194 O O . VAL A 1 157 ? 62.671 -2.510 0.008 1.00 15.54 157 VAL A O 1
ATOM 1198 N N . MET A 1 158 ? 63.531 -4.301 -1.047 1.00 13.83 158 MET A N 1
ATOM 1199 C CA A MET A 1 158 ? 64.373 -4.611 0.090 0.50 13.32 158 MET A CA 1
ATOM 1200 C CA B MET A 1 158 ? 64.426 -4.648 0.053 0.50 14.49 158 MET A CA 1
ATOM 1201 C C . MET A 1 158 ? 65.437 -3.541 0.306 1.00 13.29 158 MET A C 1
ATOM 1202 O O . MET A 1 158 ? 65.689 -3.155 1.453 1.00 13.29 158 MET A O 1
ATOM 1211 N N . LYS A 1 159 ? 66.036 -3.022 -0.764 1.00 11.95 159 LYS A N 1
ATOM 1212 C CA . LYS A 1 159 ? 66.984 -1.917 -0.609 1.00 14.00 159 LYS A CA 1
ATOM 1213 C C . LYS A 1 159 ? 66.309 -0.685 -0.007 1.00 16.52 159 LYS A C 1
ATOM 1214 O O . LYS A 1 159 ? 66.905 0.015 0.821 1.00 16.74 159 LYS A O 1
ATOM 1220 N N . ALA A 1 160 ? 65.069 -0.394 -0.415 1.00 12.99 160 ALA A N 1
ATOM 1221 C CA . ALA A 1 160 ? 64.365 0.749 0.153 1.00 14.31 160 ALA A CA 1
ATOM 1222 C C . ALA A 1 160 ? 64.035 0.534 1.626 1.00 16.60 160 ALA A C 1
ATOM 1223 O O . ALA A 1 160 ? 63.800 1.499 2.355 1.00 19.69 160 ALA A O 1
ATOM 1225 N N . LYS A 1 161 ? 64.043 -0.705 2.094 1.00 19.27 161 LYS A N 1
ATOM 1226 C CA . LYS A 1 161 ? 63.851 -0.976 3.503 1.00 18.68 161 LYS A CA 1
ATOM 1227 C C . LYS A 1 161 ? 65.152 -0.922 4.288 1.00 18.24 161 LYS A C 1
ATOM 1228 O O . LYS A 1 161 ? 65.136 -1.158 5.503 1.00 17.96 161 LYS A O 1
ATOM 1234 N N . GLY A 1 162 ? 66.261 -0.585 3.633 1.00 18.55 162 GLY A N 1
ATOM 1235 C CA . GLY A 1 162 ? 67.558 -0.528 4.284 1.00 18.45 162 GLY A CA 1
ATOM 1236 C C . GLY A 1 162 ? 68.221 -1.877 4.445 1.00 19.50 162 GLY A C 1
ATOM 1237 O O . GLY A 1 162 ? 69.235 -1.964 5.151 1.00 21.68 162 GLY A O 1
ATOM 1238 N N . ILE A 1 163 ? 67.705 -2.918 3.793 1.00 17.44 163 ILE A N 1
ATOM 1239 C CA . ILE A 1 163 ? 68.283 -4.257 3.855 1.00 15.84 163 ILE A CA 1
ATOM 1240 C C . ILE A 1 163 ? 69.387 -4.317 2.816 1.00 21.57 163 ILE A C 1
ATOM 1241 O O . ILE A 1 163 ? 69.179 -3.917 1.670 1.00 21.49 163 ILE A O 1
ATOM 1246 N N . ASN A 1 164 ? 70.583 -4.758 3.221 1.00 17.55 164 ASN A N 1
ATOM 1247 C CA . ASN A 1 164 ? 71.703 -4.839 2.289 1.00 18.69 164 ASN A CA 1
ATOM 1248 C C . ASN A 1 164 ? 71.557 -6.125 1.486 1.00 16.45 164 ASN A C 1
ATOM 1249 O O . ASN A 1 164 ? 71.594 -7.223 2.061 1.00 17.85 164 ASN A O 1
ATOM 1254 N N . VAL A 1 165 ? 71.352 -5.999 0.169 1.00 16.33 165 VAL A N 1
ATOM 1255 C CA . VAL A 1 165 ? 71.082 -7.175 -0.651 1.00 15.44 165 VAL A CA 1
ATOM 1256 C C . VAL A 1 165 ? 72.353 -7.757 -1.271 1.00 13.82 165 VAL A C 1
ATOM 1257 O O . VAL A 1 165 ? 72.271 -8.716 -2.063 1.00 14.34 165 VAL A O 1
ATOM 1261 N N . ASP A 1 166 ? 73.521 -7.212 -0.948 1.00 14.51 166 ASP A N 1
ATOM 1262 C CA . ASP A 1 166 ? 74.778 -7.727 -1.480 1.00 15.36 166 ASP A CA 1
ATOM 1263 C C . ASP A 1 166 ? 75.626 -8.452 -0.442 1.00 15.08 166 ASP A C 1
ATOM 1264 O O . ASP A 1 166 ? 76.543 -9.181 -0.820 1.00 15.84 166 ASP A O 1
ATOM 1269 N N . THR A 1 167 ? 75.314 -8.328 0.837 1.00 15.36 167 THR A N 1
ATOM 1270 C CA . THR A 1 167 ? 76.095 -9.004 1.868 1.00 15.38 167 THR A CA 1
ATOM 1271 C C . THR A 1 167 ? 75.727 -10.482 1.915 1.00 14.03 167 THR A C 1
ATOM 1272 O O . THR A 1 167 ? 74.541 -10.846 1.850 1.00 14.55 167 THR A O 1
ATOM 1276 N N . ALA A 1 168 ? 76.741 -11.341 2.020 1.00 14.82 168 ALA A N 1
ATOM 1277 C CA . ALA A 1 168 ? 76.435 -12.768 2.181 1.00 14.70 168 ALA A CA 1
ATOM 1278 C C . ALA A 1 168 ? 75.681 -13.010 3.484 1.00 16.62 168 ALA A C 1
ATOM 1279 O O . ALA A 1 168 ? 75.873 -12.313 4.483 1.00 14.40 168 ALA A O 1
ATOM 1281 N N . PHE A 1 169 ? 74.825 -14.034 3.496 1.00 14.63 169 PHE A N 1
ATOM 1282 C CA . PHE A 1 169 ? 74.017 -14.270 4.688 1.00 12.97 169 PHE A CA 1
ATOM 1283 C C . PHE A 1 169 ? 74.878 -14.461 5.923 1.00 14.73 169 PHE A C 1
ATOM 1284 O O . PHE A 1 169 ? 74.508 -14.009 7.016 1.00 15.67 169 PHE A O 1
ATOM 1292 N N . LYS A 1 170 ? 76.009 -15.155 5.788 1.00 14.92 170 LYS A N 1
ATOM 1293 C CA . LYS A 1 170 ? 76.868 -15.394 6.947 1.00 16.09 170 LYS A CA 1
ATOM 1294 C C . LYS A 1 170 ? 77.464 -14.120 7.516 1.00 16.51 170 LYS A C 1
ATOM 1295 O O . LYS A 1 170 ? 78.001 -14.160 8.634 1.00 20.98 170 LYS A O 1
ATOM 1301 N N . ASP A 1 171 ? 77.436 -13.017 6.758 1.00 17.04 171 ASP A N 1
ATOM 1302 C CA . ASP A 1 171 ? 78.038 -11.753 7.181 1.00 17.95 171 ASP A CA 1
ATOM 1303 C C . ASP A 1 171 ? 76.999 -10.671 7.431 1.00 16.23 171 ASP A C 1
ATOM 1304 O O . ASP A 1 171 ? 77.374 -9.532 7.765 1.00 18.94 171 ASP A O 1
ATOM 1309 N N . LEU A 1 172 ? 75.717 -11.012 7.346 1.00 16.22 172 LEU A N 1
ATOM 1310 C CA . LEU A 1 172 ? 74.626 -10.054 7.462 1.00 14.78 172 LEU A CA 1
ATOM 1311 C C . LEU A 1 172 ? 74.178 -9.989 8.924 1.00 18.96 172 LEU A C 1
ATOM 1312 O O . LEU A 1 172 ? 73.794 -11.003 9.511 1.00 20.62 172 LEU A O 1
ATOM 1317 N N . SER A 1 173 ? 74.193 -8.792 9.501 1.00 17.32 173 SER A N 1
ATOM 1318 C CA A SER A 1 173 ? 73.970 -8.651 10.936 0.50 15.70 173 SER A CA 1
ATOM 1319 C CA B SER A 1 173 ? 73.964 -8.640 10.936 0.50 15.67 173 SER A CA 1
ATOM 1320 C C . SER A 1 173 ? 72.535 -8.963 11.332 1.00 14.91 173 SER A C 1
ATOM 1321 O O . SER A 1 173 ? 72.267 -9.164 12.526 1.00 19.17 173 SER A O 1
ATOM 1326 N N . ILE A 1 174 ? 71.619 -8.985 10.378 1.00 15.17 174 ILE A N 1
ATOM 1327 C CA . ILE A 1 174 ? 70.212 -9.270 10.649 1.00 14.13 174 ILE A CA 1
ATOM 1328 C C . ILE A 1 174 ? 69.836 -10.714 10.338 1.00 12.51 174 ILE A C 1
ATOM 1329 O O . ILE A 1 174 ? 68.643 -11.063 10.383 1.00 12.38 174 ILE A O 1
ATOM 1334 N N . ALA A 1 175 ? 70.818 -11.572 10.032 1.00 12.31 175 ALA A N 1
ATOM 1335 C CA . ALA A 1 175 ? 70.559 -12.930 9.576 1.00 11.81 175 ALA A CA 1
ATOM 1336 C C . ALA A 1 175 ? 71.132 -13.959 10.543 1.00 12.52 175 ALA A C 1
ATOM 1337 O O . ALA A 1 175 ? 72.274 -13.839 10.999 1.00 14.18 175 ALA A O 1
ATOM 1339 N N . SER A 1 176 ? 70.327 -14.978 10.825 1.00 12.48 176 SER A N 1
ATOM 1340 C CA . SER A 1 176 ? 70.686 -16.102 11.690 1.00 13.73 176 SER A CA 1
ATOM 1341 C C . SER A 1 176 ? 70.584 -17.390 10.880 1.00 13.94 176 SER A C 1
ATOM 1342 O O . SER A 1 176 ? 69.594 -17.604 10.171 1.00 14.15 176 SER A O 1
ATOM 1345 N N . GLN A 1 177 ? 71.579 -18.263 11.002 1.00 15.23 177 GLN A N 1
ATOM 1346 C CA . GLN A 1 177 ? 71.488 -19.550 10.318 1.00 15.98 177 GLN A CA 1
ATOM 1347 C C . GLN A 1 177 ? 70.457 -20.425 11.028 1.00 16.75 177 GLN A C 1
ATOM 1348 O O . GLN A 1 177 ? 70.352 -20.419 12.264 1.00 17.98 177 GLN A O 1
ATOM 1354 N N . TYR A 1 178 ? 69.710 -21.194 10.250 1.00 16.85 178 TYR A N 1
ATOM 1355 C CA . TYR A 1 178 ? 68.947 -22.283 10.836 1.00 18.24 178 TYR A CA 1
ATOM 1356 C C . TYR A 1 178 ? 69.900 -23.316 11.429 1.00 20.48 178 TYR A C 1
ATOM 1357 O O . TYR A 1 178 ? 70.949 -23.592 10.852 1.00 21.13 178 TYR A O 1
ATOM 1366 N N . PRO A 1 179 ? 69.550 -23.941 12.548 1.00 22.09 179 PRO A N 1
ATOM 1367 C CA . PRO A 1 179 ? 70.452 -24.945 13.133 1.00 24.65 179 PRO A CA 1
ATOM 1368 C C . PRO A 1 179 ? 70.607 -26.149 12.216 1.00 29.30 179 PRO A C 1
ATOM 1369 O O . PRO A 1 179 ? 69.652 -26.574 11.559 1.00 28.29 179 PRO A O 1
ATOM 1373 N N . ASP A 1 180 ? 71.820 -26.705 12.195 1.00 37.38 180 ASP A N 1
ATOM 1374 C CA . ASP A 1 180 ? 72.157 -27.824 11.310 1.00 41.86 180 ASP A CA 1
ATOM 1375 C C . ASP A 1 180 ? 71.850 -29.186 11.935 1.00 48.92 180 ASP A C 1
ATOM 1376 O O . ASP A 1 180 ? 71.759 -29.315 13.154 1.00 57.87 180 ASP A O 1
ATOM 1381 N N . SER B 1 2 ? 74.603 -14.149 12.977 1.00 16.02 2 SER B N 1
ATOM 1382 C CA . SER B 1 2 ? 74.319 -13.242 14.097 1.00 15.00 2 SER B CA 1
ATOM 1383 C C . SER B 1 2 ? 73.132 -13.746 14.893 1.00 17.39 2 SER B C 1
ATOM 1384 O O . SER B 1 2 ? 72.239 -14.362 14.326 1.00 16.85 2 SER B O 1
ATOM 1387 N N . THR B 1 3 ? 73.101 -13.458 16.195 1.00 14.13 3 THR B N 1
ATOM 1388 C CA . THR B 1 3 ? 71.914 -13.724 17.004 1.00 14.08 3 THR B CA 1
ATOM 1389 C C . THR B 1 3 ? 70.779 -12.763 16.664 1.00 14.76 3 THR B C 1
ATOM 1390 O O . THR B 1 3 ? 70.979 -11.544 16.615 1.00 14.49 3 THR B O 1
ATOM 1394 N N . THR B 1 4 ? 69.582 -13.316 16.439 1.00 14.52 4 THR B N 1
ATOM 1395 C CA . THR B 1 4 ? 68.362 -12.542 16.267 1.00 12.24 4 THR B CA 1
ATOM 1396 C C . THR B 1 4 ? 67.291 -13.066 17.203 1.00 12.89 4 THR B C 1
ATOM 1397 O O . THR B 1 4 ? 67.426 -14.137 17.813 1.00 15.19 4 THR B O 1
ATOM 1401 N N . ILE B 1 5 ? 66.235 -12.276 17.353 1.00 13.22 5 ILE B N 1
ATOM 1402 C CA . ILE B 1 5 ? 65.179 -12.547 18.321 1.00 12.62 5 ILE B CA 1
ATOM 1403 C C . ILE B 1 5 ? 63.833 -12.430 17.643 1.00 12.67 5 ILE B C 1
ATOM 1404 O O . ILE B 1 5 ? 63.602 -11.505 16.854 1.00 15.12 5 ILE B O 1
ATOM 1409 N N . GLN B 1 6 ? 62.927 -13.317 18.014 1.00 14.02 6 GLN B N 1
ATOM 1410 C CA . GLN B 1 6 ? 61.524 -13.159 17.670 1.00 13.37 6 GLN B CA 1
ATOM 1411 C C . GLN B 1 6 ? 60.715 -13.076 18.950 1.00 17.27 6 GLN B C 1
ATOM 1412 O O . GLN B 1 6 ? 60.986 -13.804 19.908 1.00 15.80 6 GLN B O 1
ATOM 1418 N N . TYR B 1 7 ? 59.750 -12.160 18.985 1.00 17.80 7 TYR B N 1
ATOM 1419 C CA . TYR B 1 7 ? 59.005 -11.923 20.213 1.00 15.75 7 TYR B CA 1
ATOM 1420 C C . TYR B 1 7 ? 57.508 -11.793 19.952 1.00 15.73 7 TYR B C 1
ATOM 1421 O O . TYR B 1 7 ? 57.065 -11.261 18.929 1.00 18.32 7 TYR B O 1
ATOM 1430 N N . ASN B 1 8 ? 56.733 -12.262 20.924 1.00 17.65 8 ASN B N 1
ATOM 1431 C CA . ASN B 1 8 ? 55.292 -12.062 20.907 1.00 17.18 8 ASN B CA 1
ATOM 1432 C C . ASN B 1 8 ? 54.949 -10.607 21.231 1.00 17.47 8 ASN B C 1
ATOM 1433 O O . ASN B 1 8 ? 55.546 -9.991 22.122 1.00 19.29 8 ASN B O 1
ATOM 1438 N N . SER B 1 9 ? 54.042 -10.028 20.439 1.00 21.80 9 SER B N 1
ATOM 1439 C CA . SER B 1 9 ? 53.746 -8.600 20.534 1.00 22.81 9 SER B CA 1
ATOM 1440 C C . SER B 1 9 ? 53.303 -8.187 21.929 1.00 20.13 9 SER B C 1
ATOM 1441 O O . SER B 1 9 ? 53.407 -7.000 22.269 1.00 23.06 9 SER B O 1
ATOM 1444 N N . ASN B 1 10 ? 52.805 -9.123 22.736 1.00 20.65 10 ASN B N 1
ATOM 1445 C CA . ASN B 1 10 ? 52.448 -8.776 24.104 1.00 25.83 10 ASN B CA 1
ATOM 1446 C C . ASN B 1 10 ? 53.660 -8.289 24.895 1.00 24.41 10 ASN B C 1
ATOM 1447 O O . ASN B 1 10 ? 53.485 -7.554 25.872 1.00 26.37 10 ASN B O 1
ATOM 1452 N N . TYR B 1 11 ? 54.880 -8.664 24.484 1.00 21.52 11 TYR B N 1
ATOM 1453 C CA . TYR B 1 11 ? 56.103 -8.268 25.178 1.00 21.28 11 TYR B CA 1
ATOM 1454 C C . TYR B 1 11 ? 56.858 -7.134 24.467 1.00 20.19 11 TYR B C 1
ATOM 1455 O O . TYR B 1 11 ? 58.011 -6.859 24.798 1.00 20.65 11 TYR B O 1
ATOM 1464 N N . ALA B 1 12 ? 56.182 -6.392 23.581 1.00 20.35 12 ALA B N 1
ATOM 1465 C CA . ALA B 1 12 ? 56.858 -5.366 22.782 1.00 20.00 12 ALA B CA 1
ATOM 1466 C C . ALA B 1 12 ? 57.553 -4.302 23.624 1.00 19.71 12 ALA B C 1
ATOM 1467 O O . ALA B 1 12 ? 58.598 -3.764 23.206 1.00 20.15 12 ALA B O 1
ATOM 1469 N N . ASP B 1 13 ? 56.999 -3.960 24.783 1.00 20.99 13 ASP B N 1
ATOM 1470 C CA . ASP B 1 13 ? 57.553 -2.901 25.615 1.00 22.16 13 ASP B CA 1
ATOM 1471 C C . ASP B 1 13 ? 58.561 -3.418 26.627 1.00 23.27 13 ASP B C 1
ATOM 1472 O O . ASP B 1 13 ? 59.201 -2.612 27.316 1.00 23.28 13 ASP B O 1
ATOM 1477 N N . TYR B 1 14 ? 58.697 -4.736 26.746 1.00 22.47 14 TYR B N 1
ATOM 1478 C CA . TYR B 1 14 ? 59.671 -5.317 27.644 1.00 20.31 14 TYR B CA 1
ATOM 1479 C C . TYR B 1 14 ? 61.040 -5.279 26.983 1.00 17.97 14 TYR B C 1
ATOM 1480 O O . TYR B 1 14 ? 61.156 -5.218 25.764 1.00 19.55 14 TYR B O 1
ATOM 1489 N N . SER B 1 15 ? 62.084 -5.334 27.810 1.00 20.51 15 SER B N 1
ATOM 1490 C CA . SER B 1 15 ? 63.434 -5.617 27.352 1.00 17.45 15 SER B CA 1
ATOM 1491 C C . SER B 1 15 ? 63.791 -7.079 27.658 1.00 17.24 15 SER B C 1
ATOM 1492 O O . SER B 1 15 ? 63.040 -7.805 28.309 1.00 18.66 15 SER B O 1
ATOM 1495 N N . ILE B 1 16 ? 64.952 -7.512 27.170 1.00 17.06 16 ILE B N 1
ATOM 1496 C CA . ILE B 1 16 ? 65.445 -8.828 27.580 1.00 17.63 16 ILE B CA 1
ATOM 1497 C C . ILE B 1 16 ? 65.574 -8.901 29.095 1.00 22.78 16 ILE B C 1
ATOM 1498 O O . ILE B 1 16 ? 65.193 -9.907 29.714 1.00 19.65 16 ILE B O 1
ATOM 1503 N N . SER B 1 17 ? 66.102 -7.842 29.729 1.00 19.89 17 SER B N 1
ATOM 1504 C CA A SER B 1 17 ? 66.256 -7.855 31.175 0.50 19.97 17 SER B CA 1
ATOM 1505 C CA B SER B 1 17 ? 66.252 -7.835 31.179 0.50 20.00 17 SER B CA 1
ATOM 1506 C C . SER B 1 17 ? 64.906 -7.945 31.871 1.00 19.20 17 SER B C 1
ATOM 1507 O O . SER B 1 17 ? 64.718 -8.773 32.761 1.00 21.22 17 SER B O 1
ATOM 1512 N N . SER B 1 18 ? 63.936 -7.090 31.489 1.00 20.27 18 SER B N 1
ATOM 1513 C CA . SER B 1 18 ? 62.673 -7.113 32.226 1.00 23.41 18 SER B CA 1
ATOM 1514 C C . SER B 1 18 ? 61.879 -8.389 31.945 1.00 21.75 18 SER B C 1
ATOM 1515 O O . SER B 1 18 ? 61.184 -8.895 32.844 1.00 22.62 18 SER B O 1
ATOM 1518 N N . TYR B 1 19 ? 62.014 -8.943 30.738 1.00 23.56 19 TYR B N 1
ATOM 1519 C CA . TYR B 1 19 ? 61.335 -10.200 30.433 1.00 20.25 19 TYR B CA 1
ATOM 1520 C C . TYR B 1 19 ? 61.915 -11.350 31.251 1.00 23.27 19 TYR B C 1
ATOM 1521 O O . TYR B 1 19 ? 61.175 -12.086 31.915 1.00 23.17 19 TYR B O 1
ATOM 1530 N N . LEU B 1 20 ? 63.238 -11.502 31.261 1.00 20.28 20 LEU B N 1
ATOM 1531 C CA . LEU B 1 20 ? 63.817 -12.630 31.972 1.00 22.04 20 LEU B CA 1
ATOM 1532 C C . LEU B 1 20 ? 63.647 -12.479 33.472 1.00 23.91 20 LEU B C 1
ATOM 1533 O O . LEU B 1 20 ? 63.543 -13.485 34.179 1.00 23.55 20 LEU B O 1
ATOM 1538 N N . ARG B 1 21 ? 63.612 -11.247 33.990 1.00 23.24 21 ARG B N 1
ATOM 1539 C CA . ARG B 1 21 ? 63.394 -11.097 35.425 1.00 26.21 21 ARG B CA 1
ATOM 1540 C C . ARG B 1 21 ? 62.000 -11.561 35.811 1.00 28.60 21 ARG B C 1
ATOM 1541 O O . ARG B 1 21 ? 61.828 -12.244 36.824 1.00 26.70 21 ARG B O 1
ATOM 1549 N N . GLU B 1 22 ? 60.994 -11.190 35.025 1.00 27.16 22 GLU B N 1
ATOM 1550 C CA . GLU B 1 22 ? 59.638 -11.669 35.267 1.00 28.70 22 GLU B CA 1
ATOM 1551 C C . GLU B 1 22 ? 59.564 -13.185 35.102 1.00 26.27 22 GLU B C 1
ATOM 1552 O O . GLU B 1 22 ? 58.982 -13.887 35.938 1.00 28.34 22 GLU B O 1
ATOM 1558 N N . TRP B 1 23 ? 60.128 -13.696 34.003 1.00 23.84 23 TRP B N 1
ATOM 1559 C CA . TRP B 1 23 ? 60.078 -15.126 33.706 1.00 22.05 23 TRP B CA 1
ATOM 1560 C C . TRP B 1 23 ? 60.722 -15.945 34.822 1.00 30.47 23 TRP B C 1
ATOM 1561 O O . TRP B 1 23 ? 60.144 -16.935 35.302 1.00 24.91 23 TRP B O 1
ATOM 1572 N N . ALA B 1 24 ? 61.919 -15.537 35.260 1.00 22.21 24 ALA B N 1
ATOM 1573 C CA . ALA B 1 24 ? 62.670 -16.318 36.234 1.00 26.80 24 ALA B CA 1
ATOM 1574 C C . ALA B 1 24 ? 62.004 -16.294 37.590 1.00 27.88 24 ALA B C 1
ATOM 1575 O O . ALA B 1 24 ? 62.031 -17.295 38.313 1.00 27.37 24 ALA B O 1
ATOM 1577 N N . ASN B 1 25 ? 61.414 -15.154 37.962 1.00 31.75 25 ASN B N 1
ATOM 1578 C CA A ASN B 1 25 ? 60.716 -15.061 39.237 0.50 33.34 25 ASN B CA 1
ATOM 1579 C CA B ASN B 1 25 ? 60.722 -15.064 39.239 0.50 33.35 25 ASN B CA 1
ATOM 1580 C C . ASN B 1 25 ? 59.550 -16.036 39.295 1.00 34.32 25 ASN B C 1
ATOM 1581 O O . ASN B 1 25 ? 59.321 -16.684 40.322 1.00 31.89 25 ASN B O 1
ATOM 1590 N N . ASN B 1 26 ? 58.800 -16.146 38.203 1.00 30.40 26 ASN B N 1
ATOM 1591 C CA . ASN B 1 26 ? 57.665 -17.057 38.160 1.00 29.34 26 ASN B CA 1
ATOM 1592 C C . ASN B 1 26 ? 58.088 -18.508 37.972 1.00 29.21 26 ASN B C 1
ATOM 1593 O O . ASN B 1 26 ? 57.448 -19.409 38.524 1.00 30.07 26 ASN B O 1
ATOM 1598 N N . PHE B 1 27 ? 59.152 -18.763 37.213 1.00 26.37 27 PHE B N 1
ATOM 1599 C CA . PHE B 1 27 ? 59.661 -20.128 37.087 1.00 26.57 27 PHE B CA 1
ATOM 1600 C C . PHE B 1 27 ? 60.059 -20.685 38.454 1.00 28.14 27 PHE B C 1
ATOM 1601 O O . PHE B 1 27 ? 59.697 -21.817 38.821 1.00 29.38 27 PHE B O 1
ATOM 1609 N N . GLY B 1 28 ? 60.791 -19.894 39.227 1.00 29.93 28 GLY B N 1
ATOM 1610 C CA . GLY B 1 28 ? 61.143 -20.253 40.582 1.00 30.98 28 GLY B CA 1
ATOM 1611 C C . GLY B 1 28 ? 62.404 -21.095 40.656 1.00 33.36 28 GLY B C 1
ATOM 1612 O O . GLY B 1 28 ? 62.880 -21.663 39.678 1.00 37.57 28 GLY B O 1
ATOM 1613 N N . ASP B 1 29 ? 62.926 -21.210 41.867 1.00 33.48 29 ASP B N 1
ATOM 1614 C CA . ASP B 1 29 ? 64.149 -21.966 42.094 1.00 33.33 29 ASP B CA 1
ATOM 1615 C C . ASP B 1 29 ? 63.815 -23.454 42.173 1.00 32.88 29 ASP B C 1
ATOM 1616 O O . ASP B 1 29 ? 63.096 -23.885 43.079 1.00 34.13 29 ASP B O 1
ATOM 1621 N N . ILE B 1 30 ? 64.356 -24.246 41.244 1.00 35.23 30 ILE B N 1
ATOM 1622 C CA . ILE B 1 30 ? 63.992 -25.663 41.150 1.00 33.23 30 ILE B CA 1
ATOM 1623 C C . ILE B 1 30 ? 64.268 -26.398 42.459 1.00 39.85 30 ILE B C 1
ATOM 1624 O O . ILE B 1 30 ? 63.487 -27.262 42.888 1.00 36.88 30 ILE B O 1
ATOM 1629 N N . ASP B 1 31 ? 65.389 -26.092 43.102 1.00 35.95 31 ASP B N 1
ATOM 1630 C CA . ASP B 1 31 ? 65.814 -26.869 44.255 1.00 37.61 31 ASP B CA 1
ATOM 1631 C C . ASP B 1 31 ? 64.921 -26.666 45.469 1.00 38.82 31 ASP B C 1
ATOM 1632 O O . ASP B 1 31 ? 65.009 -27.461 46.418 1.00 40.52 31 ASP B O 1
ATOM 1637 N N . GLN B 1 32 ? 64.052 -25.652 45.454 1.00 38.08 32 GLN B N 1
ATOM 1638 C CA . GLN B 1 32 ? 63.126 -25.402 46.553 1.00 39.29 32 GLN B CA 1
ATOM 1639 C C . GLN B 1 32 ? 61.716 -25.885 46.253 1.00 42.00 32 GLN B C 1
ATOM 1640 O O . GLN B 1 32 ? 60.803 -25.646 47.058 1.00 40.09 32 GLN B O 1
ATOM 1646 N N . ALA B 1 33 ? 61.524 -26.587 45.132 1.00 40.87 33 ALA B N 1
ATOM 1647 C CA . ALA B 1 33 ? 60.234 -27.090 44.694 1.00 43.09 33 ALA B CA 1
ATOM 1648 C C . ALA B 1 33 ? 59.923 -28.440 45.341 1.00 47.58 33 ALA B C 1
ATOM 1649 O O . ALA B 1 33 ? 60.829 -29.232 45.621 1.00 47.21 33 ALA B O 1
ATOM 1651 N N . PRO B 1 34 ? 58.645 -28.708 45.599 1.00 46.28 34 PRO B N 1
ATOM 1652 C CA . PRO B 1 34 ? 58.259 -30.012 46.154 1.00 49.43 34 PRO B CA 1
ATOM 1653 C C . PRO B 1 34 ? 58.574 -31.147 45.191 1.00 50.10 34 PRO B C 1
ATOM 1654 O O . PRO B 1 34 ? 58.329 -31.049 43.987 1.00 40.63 34 PRO B O 1
ATOM 1658 N N . ALA B 1 35 ? 59.096 -32.252 45.738 1.00 48.65 35 ALA B N 1
ATOM 1659 C CA . ALA B 1 35 ? 59.377 -33.409 44.899 1.00 48.20 35 ALA B CA 1
ATOM 1660 C C . ALA B 1 35 ? 58.159 -33.804 44.072 1.00 57.39 35 ALA B C 1
ATOM 1661 O O . ALA B 1 35 ? 58.307 -34.305 42.951 1.00 61.56 35 ALA B O 1
ATOM 1663 N N . GLU B 1 36 ? 56.951 -33.562 44.591 1.00 58.97 36 GLU B N 1
ATOM 1664 C CA . GLU B 1 36 ? 55.744 -33.978 43.883 1.00 59.04 36 GLU B CA 1
ATOM 1665 C C . GLU B 1 36 ? 55.493 -33.140 42.634 1.00 58.30 36 GLU B C 1
ATOM 1666 O O . GLU B 1 36 ? 54.865 -33.626 41.687 1.00 62.24 36 GLU B O 1
ATOM 1668 N N . THR B 1 37 ? 55.968 -31.892 42.603 1.00 52.80 37 THR B N 1
ATOM 1669 C CA . THR B 1 37 ? 55.764 -31.012 41.456 1.00 51.66 37 THR B CA 1
ATOM 1670 C C . THR B 1 37 ? 57.052 -30.713 40.699 1.00 47.26 37 THR B C 1
ATOM 1671 O O . THR B 1 37 ? 57.056 -29.831 39.829 1.00 41.29 37 THR B O 1
ATOM 1675 N N . LYS B 1 38 ? 58.138 -31.431 40.980 1.00 57.81 38 LYS B N 1
ATOM 1676 C CA . LYS B 1 38 ? 59.433 -31.069 40.419 1.00 53.53 38 LYS B CA 1
ATOM 1677 C C . LYS B 1 38 ? 59.572 -31.541 38.978 1.00 48.10 38 LYS B C 1
ATOM 1678 O O . LYS B 1 38 ? 59.248 -32.685 38.647 1.00 42.58 38 LYS B O 1
ATOM 1684 N N . ASP B 1 39 ? 60.078 -30.650 38.130 1.00 44.71 39 ASP B N 1
ATOM 1685 C CA . ASP B 1 39 ? 60.384 -30.928 36.730 1.00 42.86 39 ASP B CA 1
ATOM 1686 C C . ASP B 1 39 ? 61.886 -30.756 36.567 1.00 38.73 39 ASP B C 1
ATOM 1687 O O . ASP B 1 39 ? 62.393 -29.629 36.616 1.00 36.71 39 ASP B O 1
ATOM 1692 N N . ARG B 1 40 ? 62.607 -31.862 36.384 1.00 37.38 40 ARG B N 1
ATOM 1693 C CA . ARG B 1 40 ? 64.048 -31.791 36.184 1.00 33.97 40 ARG B CA 1
ATOM 1694 C C . ARG B 1 40 ? 64.441 -31.575 34.728 1.00 40.23 40 ARG B C 1
ATOM 1695 O O . ARG B 1 40 ? 65.635 -31.572 34.420 1.00 41.53 40 ARG B O 1
ATOM 1698 N N . GLY B 1 41 ? 63.484 -31.393 33.828 1.00 35.09 41 GLY B N 1
ATOM 1699 C CA . GLY B 1 41 ? 63.810 -31.236 32.426 1.00 29.52 41 GLY B CA 1
ATOM 1700 C C . GLY B 1 41 ? 63.905 -32.572 31.710 1.00 34.07 41 GLY B C 1
ATOM 1701 O O . GLY B 1 41 ? 63.991 -33.634 32.319 1.00 35.68 41 GLY B O 1
ATOM 1702 N N . SER B 1 42 ? 63.875 -32.505 30.381 1.00 29.98 42 SER B N 1
ATOM 1703 C CA . SER B 1 42 ? 63.818 -33.693 29.539 1.00 33.31 42 SER B CA 1
ATOM 1704 C C . SER B 1 42 ? 64.663 -33.482 28.298 1.00 27.39 42 SER B C 1
ATOM 1705 O O . SER B 1 42 ? 64.498 -32.474 27.589 1.00 25.36 42 SER B O 1
ATOM 1708 N N . PHE B 1 43 ? 65.596 -34.407 28.063 1.00 26.99 43 PHE B N 1
ATOM 1709 C CA . PHE B 1 43 ? 66.320 -34.473 26.802 1.00 22.93 43 PHE B CA 1
ATOM 1710 C C . PHE B 1 43 ? 65.546 -35.294 25.789 1.00 24.60 43 PHE B C 1
ATOM 1711 O O . PHE B 1 43 ? 64.910 -36.314 26.115 1.00 26.56 43 PHE B O 1
ATOM 1719 N N . SER B 1 44 ? 65.692 -34.902 24.536 1.00 27.21 44 SER B N 1
ATOM 1720 C CA . SER B 1 44 ? 65.243 -35.729 23.435 1.00 30.21 44 SER B CA 1
ATOM 1721 C C . SER B 1 44 ? 66.181 -35.492 22.265 1.00 27.31 44 SER B C 1
ATOM 1722 O O . SER B 1 44 ? 66.941 -34.525 22.245 1.00 23.53 44 SER B O 1
ATOM 1725 N N . GLY B 1 45 ? 66.111 -36.394 21.288 1.00 30.02 45 GLY B N 1
ATOM 1726 C CA . GLY B 1 45 ? 66.840 -36.274 20.046 1.00 29.53 45 GLY B CA 1
ATOM 1727 C C . GLY B 1 45 ? 68.004 -37.225 19.914 1.00 29.99 45 GLY B C 1
ATOM 1728 O O . GLY B 1 45 ? 68.598 -37.296 18.832 1.00 36.08 45 GLY B O 1
ATOM 1729 N N . SER B 1 46 ? 68.358 -37.953 20.972 1.00 32.72 46 SER B N 1
ATOM 1730 C CA . SER B 1 46 ? 69.463 -38.903 20.934 1.00 29.69 46 SER B CA 1
ATOM 1731 C C . SER B 1 46 ? 69.063 -40.163 21.684 1.00 32.15 46 SER B C 1
ATOM 1732 O O . SER B 1 46 ? 68.176 -40.145 22.541 1.00 29.27 46 SER B O 1
ATOM 1735 N N . SER B 1 47 ? 69.752 -41.263 21.373 1.00 32.94 47 SER B N 1
ATOM 1736 C CA . SER B 1 47 ? 69.538 -42.490 22.123 1.00 30.45 47 SER B CA 1
ATOM 1737 C C . SER B 1 47 ? 70.295 -42.493 23.440 1.00 28.00 47 SER B C 1
ATOM 1738 O O . SER B 1 47 ? 69.975 -43.303 24.319 1.00 31.25 47 SER B O 1
ATOM 1741 N N . THR B 1 48 ? 71.278 -41.610 23.602 1.00 24.67 48 THR B N 1
ATOM 1742 C CA . THR B 1 48 ? 71.991 -41.556 24.861 1.00 26.40 48 THR B CA 1
ATOM 1743 C C . THR B 1 48 ? 71.110 -40.893 25.911 1.00 27.21 48 THR B C 1
ATOM 1744 O O . THR B 1 48 ? 70.228 -40.095 25.604 1.00 27.21 48 THR B O 1
ATOM 1748 N N . LEU B 1 49 ? 71.380 -41.213 27.171 1.00 24.31 49 LEU B N 1
ATOM 1749 C CA . LEU B 1 49 ? 70.570 -40.668 28.251 1.00 23.51 49 LEU B CA 1
ATOM 1750 C C . LEU B 1 49 ? 70.970 -39.255 28.610 1.00 28.94 49 LEU B C 1
ATOM 1751 O O . LEU B 1 49 ? 70.139 -38.497 29.120 1.00 33.72 49 LEU B O 1
ATOM 1756 N N . PHE B 1 50 ? 72.223 -38.879 28.357 1.00 23.00 50 PHE B N 1
ATOM 1757 C CA . PHE B 1 50 ? 72.785 -37.656 28.913 1.00 22.65 50 PHE B CA 1
ATOM 1758 C C . PHE B 1 50 ? 73.144 -36.635 27.848 1.00 23.22 50 PHE B C 1
ATOM 1759 O O . PHE B 1 50 ? 73.923 -35.727 28.101 1.00 24.89 50 PHE B O 1
ATOM 1767 N N . SER B 1 51 ? 72.561 -36.743 26.664 1.00 21.23 51 SER B N 1
ATOM 1768 C CA . SER B 1 51 ? 72.756 -35.725 25.657 1.00 20.57 51 SER B CA 1
ATOM 1769 C C . SER B 1 51 ? 71.528 -35.732 24.774 1.00 17.68 51 SER B C 1
ATOM 1770 O O . SER B 1 51 ? 70.730 -36.673 24.812 1.00 20.98 51 SER B O 1
ATOM 1773 N N . GLY B 1 52 ? 71.389 -34.688 23.961 1.00 18.86 52 GLY B N 1
ATOM 1774 C CA . GLY B 1 52 ? 70.236 -34.607 23.080 1.00 20.92 52 GLY B CA 1
ATOM 1775 C C . GLY B 1 52 ? 70.324 -33.373 22.218 1.00 17.89 52 GLY B C 1
ATOM 1776 O O . GLY B 1 52 ? 71.270 -32.593 22.308 1.00 19.20 52 GLY B O 1
ATOM 1777 N N . THR B 1 53 ? 69.310 -33.210 21.363 1.00 19.25 53 THR B N 1
ATOM 1778 C CA . THR B 1 53 ? 69.201 -32.008 20.562 1.00 17.71 53 THR B CA 1
ATOM 1779 C C . THR B 1 53 ? 68.219 -30.998 21.145 1.00 22.12 53 THR B C 1
ATOM 1780 O O . THR B 1 53 ? 68.236 -29.846 20.722 1.00 20.86 53 THR B O 1
ATOM 1784 N N . GLN B 1 54 ? 67.409 -31.404 22.118 1.00 18.61 54 GLN B N 1
ATOM 1785 C CA . GLN B 1 54 ? 66.514 -30.500 22.807 1.00 17.63 54 GLN B CA 1
ATOM 1786 C C . GLN B 1 54 ? 66.512 -30.795 24.298 1.00 17.72 54 GLN B C 1
ATOM 1787 O O . GLN B 1 54 ? 66.518 -31.957 24.718 1.00 21.10 54 GLN B O 1
ATOM 1793 N N . TYR B 1 55 ? 66.505 -29.735 25.103 1.00 19.52 55 TYR B N 1
ATOM 1794 C CA . TYR B 1 55 ? 66.301 -29.854 26.541 1.00 20.98 55 TYR B CA 1
ATOM 1795 C C . TYR B 1 55 ? 65.156 -28.923 26.908 1.00 21.13 55 TYR B C 1
ATOM 1796 O O . TYR B 1 55 ? 65.226 -27.719 26.634 1.00 20.88 55 TYR B O 1
ATOM 1805 N N . ALA B 1 56 ? 64.083 -29.478 27.482 1.00 18.42 56 ALA B N 1
ATOM 1806 C CA . ALA B 1 56 ? 62.890 -28.707 27.771 1.00 20.05 56 ALA B CA 1
ATOM 1807 C C . ALA B 1 56 ? 62.535 -28.841 29.240 1.00 24.61 56 ALA B C 1
ATOM 1808 O O . ALA B 1 56 ? 62.559 -29.952 29.802 1.00 25.66 56 ALA B O 1
ATOM 1810 N N . ILE B 1 57 ? 62.185 -27.716 29.860 1.00 24.11 57 ILE B N 1
ATOM 1811 C CA . ILE B 1 57 ? 61.931 -27.700 31.299 1.00 23.60 57 ILE B CA 1
ATOM 1812 C C . ILE B 1 57 ? 60.866 -26.667 31.652 1.00 25.08 57 ILE B C 1
ATOM 1813 O O . ILE B 1 57 ? 60.855 -25.545 31.132 1.00 25.31 57 ILE B O 1
ATOM 1818 N N . GLY B 1 58 ? 59.975 -27.068 32.564 1.00 25.84 58 GLY B N 1
ATOM 1819 C CA . GLY B 1 58 ? 58.926 -26.215 33.064 1.00 23.83 58 GLY B CA 1
ATOM 1820 C C . GLY B 1 58 ? 59.119 -25.942 34.546 1.00 27.97 58 GLY B C 1
ATOM 1821 O O . GLY B 1 58 ? 59.926 -26.581 35.230 1.00 30.80 58 GLY B O 1
ATOM 1822 N N . SER B 1 59 ? 58.378 -24.959 35.027 1.00 27.13 59 SER B N 1
ATOM 1823 C CA . SER B 1 59 ? 58.463 -24.583 36.425 1.00 25.51 59 SER B CA 1
ATOM 1824 C C . SER B 1 59 ? 58.092 -25.762 37.316 1.00 29.75 59 SER B C 1
ATOM 1825 O O . SER B 1 59 ? 57.156 -26.522 37.039 1.00 30.55 59 SER B O 1
ATOM 1828 N N . SER B 1 60 ? 58.828 -25.892 38.401 1.00 29.23 60 SER B N 1
ATOM 1829 C CA . SER B 1 60 ? 58.526 -26.876 39.429 1.00 28.01 60 SER B CA 1
ATOM 1830 C C . SER B 1 60 ? 57.610 -26.331 40.506 1.00 31.53 60 SER B C 1
ATOM 1831 O O . SER B 1 60 ? 57.278 -27.064 41.450 1.00 35.61 60 SER B O 1
ATOM 1834 N N . HIS B 1 61 ? 57.183 -25.074 40.380 1.00 33.88 61 HIS B N 1
ATOM 1835 C CA . HIS B 1 61 ? 56.398 -24.380 41.391 1.00 33.91 61 HIS B CA 1
ATOM 1836 C C . HIS B 1 61 ? 54.942 -24.180 40.979 1.00 32.84 61 HIS B C 1
ATOM 1837 O O . HIS B 1 61 ? 54.281 -23.261 41.459 1.00 33.50 61 HIS B O 1
ATOM 1844 N N . SER B 1 62 ? 54.425 -25.033 40.097 1.00 34.04 62 SER B N 1
ATOM 1845 C CA . SER B 1 62 ? 53.020 -24.998 39.688 1.00 35.31 62 SER B CA 1
ATOM 1846 C C . SER B 1 62 ? 52.659 -23.754 38.887 1.00 37.18 62 SER B C 1
ATOM 1847 O O . SER B 1 62 ? 51.482 -23.413 38.772 1.00 34.89 62 SER B O 1
ATOM 1850 N N . ASN B 1 63 ? 53.658 -23.057 38.312 1.00 36.74 63 ASN B N 1
ATOM 1851 C CA . ASN B 1 63 ? 53.443 -21.932 37.410 1.00 35.22 63 ASN B CA 1
ATOM 1852 C C . ASN B 1 63 ? 53.687 -22.373 35.975 1.00 33.81 63 ASN B C 1
ATOM 1853 O O . ASN B 1 63 ? 54.359 -23.382 35.737 1.00 32.24 63 ASN B O 1
ATOM 1858 N N . PRO B 1 64 ? 53.121 -21.668 34.985 1.00 30.90 64 PRO B N 1
ATOM 1859 C CA . PRO B 1 64 ? 53.205 -22.163 33.600 1.00 29.97 64 PRO B CA 1
ATOM 1860 C C . PRO B 1 64 ? 54.531 -21.919 32.898 1.00 25.66 64 PRO B C 1
ATOM 1861 O O . PRO B 1 64 ? 54.755 -22.517 31.835 1.00 27.70 64 PRO B O 1
ATOM 1865 N N . GLU B 1 65 ? 55.431 -21.107 33.460 1.00 27.71 65 GLU B N 1
ATOM 1866 C CA . GLU B 1 65 ? 56.653 -20.734 32.748 1.00 25.18 65 GLU B CA 1
ATOM 1867 C C . GLU B 1 65 ? 57.501 -21.951 32.382 1.00 26.47 65 GLU B C 1
ATOM 1868 O O . GLU B 1 65 ? 57.684 -22.886 33.175 1.00 26.52 65 GLU B O 1
ATOM 1874 N N . GLY B 1 66 ? 58.038 -21.917 31.167 1.00 21.96 66 GLY B N 1
ATOM 1875 C CA . GLY B 1 66 ? 58.885 -22.975 30.657 1.00 21.13 66 GLY B CA 1
ATOM 1876 C C . GLY B 1 66 ? 59.911 -22.405 29.705 1.00 22.54 66 GLY B C 1
ATOM 1877 O O . GLY B 1 66 ? 59.808 -21.262 29.239 1.00 22.05 66 GLY B O 1
ATOM 1878 N N . MET B 1 67 ? 60.918 -23.225 29.419 1.00 18.75 67 MET B N 1
ATOM 1879 C CA . MET B 1 67 ? 61.957 -22.839 28.473 1.00 17.69 67 MET B CA 1
ATOM 1880 C C . MET B 1 67 ? 62.457 -24.060 27.728 1.00 19.32 67 MET B C 1
ATOM 1881 O O . MET B 1 67 ? 62.449 -25.176 28.255 1.00 21.68 67 MET B O 1
ATOM 1886 N N . ILE B 1 68 ? 62.905 -23.828 26.492 1.00 17.41 68 ILE B N 1
ATOM 1887 C CA . ILE B 1 68 ? 63.388 -24.888 25.610 1.00 17.26 68 ILE B CA 1
ATOM 1888 C C . ILE B 1 68 ? 64.716 -24.468 25.014 1.00 15.51 68 ILE B C 1
ATOM 1889 O O . ILE B 1 68 ? 64.834 -23.373 24.451 1.00 16.70 68 ILE B O 1
ATOM 1894 N N . ALA B 1 69 ? 65.713 -25.340 25.121 1.00 16.73 69 ALA B N 1
ATOM 1895 C CA . ALA B 1 69 ? 67.012 -25.135 24.492 1.00 18.63 69 ALA B CA 1
ATOM 1896 C C . ALA B 1 69 ? 67.212 -26.196 23.425 1.00 21.00 69 ALA B C 1
ATOM 1897 O O . ALA B 1 69 ? 66.860 -27.356 23.634 1.00 19.32 69 ALA B O 1
ATOM 1899 N N . GLU B 1 70 ? 67.742 -25.795 22.268 1.00 17.70 70 GLU B N 1
ATOM 1900 C CA . GLU B 1 70 ? 68.024 -26.737 21.188 1.00 15.61 70 GLU B CA 1
ATOM 1901 C C . GLU B 1 70 ? 69.429 -26.505 20.659 1.00 15.51 70 GLU B C 1
ATOM 1902 O O . GLU B 1 70 ? 69.911 -25.365 20.605 1.00 16.36 70 GLU B O 1
ATOM 1908 N N . GLY B 1 71 ? 70.108 -27.605 20.348 1.00 15.61 71 GLY B N 1
ATOM 1909 C CA . GLY B 1 71 ? 71.441 -27.541 19.803 1.00 17.68 71 GLY B CA 1
ATOM 1910 C C . GLY B 1 71 ? 72.146 -28.868 19.953 1.00 18.41 71 GLY B C 1
ATOM 1911 O O . GLY B 1 71 ? 71.533 -29.934 19.801 1.00 19.54 71 GLY B O 1
ATOM 1912 N N . ASP B 1 72 ? 73.431 -28.819 20.289 1.00 17.96 72 ASP B N 1
ATOM 1913 C CA . ASP B 1 72 ? 74.216 -30.013 20.606 1.00 19.67 72 ASP B CA 1
ATOM 1914 C C . ASP B 1 72 ? 74.410 -29.996 22.122 1.00 15.72 72 ASP B C 1
ATOM 1915 O O . ASP B 1 72 ? 75.347 -29.383 22.643 1.00 19.00 72 ASP B O 1
ATOM 1920 N N . LEU B 1 73 ? 73.497 -30.653 22.834 1.00 15.82 73 LEU B N 1
ATOM 1921 C CA . LEU B 1 73 ? 73.392 -30.488 24.274 1.00 17.24 73 LEU B CA 1
ATOM 1922 C C . LEU B 1 73 ? 73.963 -31.712 24.971 1.00 21.74 73 LEU B C 1
ATOM 1923 O O . LEU B 1 73 ? 73.607 -32.844 24.629 1.00 21.48 73 LEU B O 1
ATOM 1928 N N . LYS B 1 74 ? 74.836 -31.481 25.939 1.00 15.83 74 LYS B N 1
ATOM 1929 C CA . LYS B 1 74 ? 75.533 -32.544 26.651 1.00 17.37 74 LYS B CA 1
ATOM 1930 C C . LYS B 1 74 ? 75.492 -32.292 28.151 1.00 17.14 74 LYS B C 1
ATOM 1931 O O . LYS B 1 74 ? 75.559 -31.144 28.609 1.00 16.78 74 LYS B O 1
ATOM 1937 N N . TYR B 1 75 ? 75.360 -33.368 28.903 1.00 17.01 75 TYR B N 1
ATOM 1938 C CA . TYR B 1 75 ? 75.375 -33.322 30.359 1.00 17.20 75 TYR B CA 1
ATOM 1939 C C . TYR B 1 75 ? 76.373 -34.349 30.856 1.00 20.31 75 TYR B C 1
ATOM 1940 O O . TYR B 1 75 ? 76.285 -35.532 30.509 1.00 19.80 75 TYR B O 1
ATOM 1949 N N . SER B 1 76 ? 77.284 -33.914 31.709 1.00 18.13 76 SER B N 1
ATOM 1950 C CA . SER B 1 76 ? 78.383 -34.790 32.114 1.00 19.81 76 SER B CA 1
ATOM 1951 C C . SER B 1 76 ? 78.048 -35.745 33.256 1.00 21.54 76 SER B C 1
ATOM 1952 O O . SER B 1 76 ? 78.875 -36.605 33.586 1.00 20.56 76 SER B O 1
ATOM 1955 N N . PHE B 1 77 ? 76.891 -35.612 33.890 1.00 21.10 77 PHE B N 1
ATOM 1956 C CA . PHE B 1 77 ? 76.419 -36.563 34.897 1.00 21.63 77 PHE B CA 1
ATOM 1957 C C . PHE B 1 77 ? 77.479 -36.625 36.002 1.00 23.68 77 PHE B C 1
ATOM 1958 O O . PHE B 1 77 ? 78.109 -35.608 36.301 1.00 22.73 77 PHE B O 1
ATOM 1966 N N . MET B 1 78 ? 77.699 -37.780 36.623 1.00 22.10 78 MET B N 1
ATOM 1967 C CA . MET B 1 78 ? 78.588 -37.870 37.774 1.00 23.88 78 MET B CA 1
ATOM 1968 C C . MET B 1 78 ? 80.038 -37.813 37.297 1.00 27.80 78 MET B C 1
ATOM 1969 O O . MET B 1 78 ? 80.373 -38.434 36.285 1.00 33.17 78 MET B O 1
ATOM 1974 N N . PRO B 1 79 ? 80.921 -37.071 37.968 1.00 30.04 79 PRO B N 1
ATOM 1975 C CA . PRO B 1 79 ? 80.587 -36.340 39.201 1.00 25.29 79 PRO B CA 1
ATOM 1976 C C . PRO B 1 79 ? 80.398 -34.830 39.105 1.00 26.37 79 PRO B C 1
ATOM 1977 O O . PRO B 1 79 ? 80.065 -34.228 40.130 1.00 27.29 79 PRO B O 1
ATOM 1981 N N . GLN B 1 80 ? 80.603 -34.192 37.948 1.00 24.48 80 GLN B N 1
ATOM 1982 C CA . GLN B 1 80 ? 80.615 -32.735 37.897 1.00 24.03 80 GLN B CA 1
ATOM 1983 C C . GLN B 1 80 ? 79.305 -32.134 37.447 1.00 26.08 80 GLN B C 1
ATOM 1984 O O . GLN B 1 80 ? 79.105 -30.917 37.614 1.00 26.02 80 GLN B O 1
ATOM 1990 N N . HIS B 1 81 ? 78.423 -32.943 36.877 1.00 20.82 81 HIS B N 1
ATOM 1991 C CA . HIS B 1 81 ? 77.073 -32.505 36.511 1.00 20.18 81 HIS B CA 1
ATOM 1992 C C . HIS B 1 81 ? 77.077 -31.158 35.791 1.00 23.06 81 HIS B C 1
ATOM 1993 O O . HIS B 1 81 ? 76.393 -30.224 36.196 1.00 24.71 81 HIS B O 1
ATOM 2000 N N . THR B 1 82 ? 77.813 -31.096 34.676 1.00 20.01 82 THR B N 1
ATOM 2001 C CA . THR B 1 82 ? 77.958 -29.885 33.890 1.00 18.78 82 THR B CA 1
ATOM 2002 C C . THR B 1 82 ? 77.193 -30.000 32.577 1.00 17.36 82 THR B C 1
ATOM 2003 O O . THR B 1 82 ? 77.239 -31.029 31.903 1.00 19.03 82 THR B O 1
ATOM 2007 N N . PHE B 1 83 ? 76.518 -28.917 32.236 1.00 19.13 83 PHE B N 1
ATOM 2008 C CA . PHE B 1 83 ? 75.710 -28.779 31.031 1.00 19.19 83 PHE B CA 1
ATOM 2009 C C . PHE B 1 83 ? 76.589 -28.041 30.035 1.00 18.90 83 PHE B C 1
ATOM 2010 O O . PHE B 1 83 ? 77.057 -26.933 30.334 1.00 21.34 83 PHE B O 1
ATOM 2018 N N . HIS B 1 84 ? 76.849 -28.653 28.873 1.00 17.91 84 HIS B N 1
ATOM 2019 C CA . HIS B 1 84 ? 77.862 -28.108 27.960 1.00 17.94 84 HIS B CA 1
ATOM 2020 C C . HIS B 1 84 ? 77.497 -28.486 26.532 1.00 17.71 84 HIS B C 1
ATOM 2021 O O . HIS B 1 84 ? 76.506 -29.169 26.282 1.00 17.53 84 HIS B O 1
ATOM 2028 N N . GLY B 1 85 ? 78.284 -27.994 25.578 1.00 17.84 85 GLY B N 1
ATOM 2029 C CA . GLY B 1 85 ? 77.963 -28.187 24.176 1.00 19.06 85 GLY B CA 1
ATOM 2030 C C . GLY B 1 85 ? 77.651 -26.859 23.535 1.00 19.54 85 GLY B C 1
ATOM 2031 O O . GLY B 1 85 ? 78.386 -25.895 23.734 1.00 18.81 85 GLY B O 1
ATOM 2032 N N . GLN B 1 86 ? 76.553 -26.758 22.787 1.00 18.10 86 GLN B N 1
ATOM 2033 C CA . GLN B 1 86 ? 76.210 -25.486 22.156 1.00 16.76 86 GLN B CA 1
ATOM 2034 C C . GLN B 1 86 ? 74.699 -25.380 22.028 1.00 17.73 86 GLN B C 1
ATOM 2035 O O . GLN B 1 86 ? 74.062 -26.296 21.489 1.00 19.94 86 GLN B O 1
ATOM 2041 N N . ILE B 1 87 ? 74.130 -24.291 22.564 1.00 15.46 87 ILE B N 1
ATOM 2042 C CA . ILE B 1 87 ? 72.714 -23.963 22.396 1.00 15.04 87 ILE B CA 1
ATOM 2043 C C . ILE B 1 87 ? 72.603 -23.004 21.215 1.00 19.04 87 ILE B C 1
ATOM 2044 O O . ILE B 1 87 ? 73.165 -21.902 21.236 1.00 19.03 87 ILE B O 1
ATOM 2049 N N . ASP B 1 88 ? 71.909 -23.446 20.175 1.00 15.25 88 ASP B N 1
ATOM 2050 C CA . ASP B 1 88 ? 71.642 -22.634 19.002 1.00 15.18 88 ASP B CA 1
ATOM 2051 C C . ASP B 1 88 ? 70.368 -21.843 19.160 1.00 15.29 88 ASP B C 1
ATOM 2052 O O . ASP B 1 88 ? 70.290 -20.712 18.681 1.00 16.81 88 ASP B O 1
ATOM 2057 N N . THR B 1 89 ? 69.338 -22.439 19.753 1.00 15.06 89 THR B N 1
ATOM 2058 C CA . THR B 1 89 ? 68.038 -21.807 19.891 1.00 15.43 89 THR B CA 1
ATOM 2059 C C . THR B 1 89 ? 67.607 -21.893 21.345 1.00 15.19 89 THR B C 1
ATOM 2060 O O . THR B 1 89 ? 67.707 -22.956 21.973 1.00 16.18 89 THR B O 1
ATOM 2064 N N . LEU B 1 90 ? 67.136 -20.786 21.894 1.00 14.39 90 LEU B N 1
ATOM 2065 C CA . LEU B 1 90 ? 66.654 -20.755 23.274 1.00 14.49 90 LEU B CA 1
ATOM 2066 C C . LEU B 1 90 ? 65.329 -20.014 23.287 1.00 14.70 90 LEU B C 1
ATOM 2067 O O . LEU B 1 90 ? 65.251 -18.855 22.839 1.00 15.30 90 LEU B O 1
ATOM 2072 N N . GLN B 1 91 ? 64.297 -20.657 23.811 1.00 16.60 91 GLN B N 1
ATOM 2073 C CA . GLN B 1 91 ? 62.940 -20.141 23.715 1.00 16.53 91 GLN B CA 1
ATOM 2074 C C . GLN B 1 91 ? 62.298 -20.151 25.083 1.00 19.28 91 GLN B C 1
ATOM 2075 O O . GLN B 1 91 ? 62.443 -21.113 25.836 1.00 18.47 91 GLN B O 1
ATOM 2081 N N . PHE B 1 92 ? 61.586 -19.066 25.393 1.00 16.23 92 PHE B N 1
ATOM 2082 C CA . PHE B 1 92 ? 60.909 -18.861 26.667 1.00 16.96 92 PHE B CA 1
ATOM 2083 C C . PHE B 1 92 ? 59.434 -18.653 26.416 1.00 18.57 92 PHE B C 1
ATOM 2084 O O . PHE B 1 92 ? 59.056 -18.031 25.427 1.00 17.53 92 PHE B O 1
ATOM 2092 N N . GLY B 1 93 ? 58.599 -19.157 27.321 1.00 18.37 93 GLY B N 1
ATOM 2093 C CA . GLY B 1 93 ? 57.168 -19.018 27.177 1.00 19.18 93 GLY B CA 1
ATOM 2094 C C . GLY B 1 93 ? 56.456 -19.726 28.295 1.00 20.56 93 GLY B C 1
ATOM 2095 O O . GLY B 1 93 ? 57.006 -19.872 29.395 1.00 20.34 93 GLY B O 1
ATOM 2096 N N . LYS B 1 94 ? 55.238 -20.173 28.018 1.00 21.14 94 LYS B N 1
ATOM 2097 C CA . LYS B 1 94 ? 54.433 -20.859 29.015 1.00 22.27 94 LYS B CA 1
ATOM 2098 C C . LYS B 1 94 ? 53.815 -22.110 28.420 1.00 24.75 94 LYS B C 1
ATOM 2099 O O . LYS B 1 94 ? 53.687 -22.257 27.204 1.00 23.16 94 LYS B O 1
ATOM 2105 N N . ASP B 1 95 ? 53.401 -23.005 29.321 1.00 26.40 95 ASP B N 1
ATOM 2106 C CA . ASP B 1 95 ? 52.564 -24.156 28.989 1.00 30.21 95 ASP B CA 1
ATOM 2107 C C . ASP B 1 95 ? 53.301 -25.175 28.119 1.00 27.24 95 ASP B C 1
ATOM 2108 O O . ASP B 1 95 ? 52.904 -25.452 26.980 1.00 25.46 95 ASP B O 1
ATOM 2113 N N . LEU B 1 96 ? 54.360 -25.766 28.660 1.00 24.68 96 LEU B N 1
ATOM 2114 C CA . LEU B 1 96 ? 55.043 -26.853 27.964 1.00 22.65 96 LEU B CA 1
ATOM 2115 C C . LEU B 1 96 ? 54.113 -28.032 27.744 1.00 23.73 96 LEU B C 1
ATOM 2116 O O . LEU B 1 96 ? 53.366 -28.434 28.642 1.00 26.01 96 LEU B O 1
ATOM 2121 N N . ALA B 1 97 ? 54.225 -28.645 26.567 1.00 24.40 97 ALA B N 1
ATOM 2122 C CA . ALA B 1 97 ? 53.378 -29.773 26.200 1.00 25.54 97 ALA B CA 1
ATOM 2123 C C . ALA B 1 97 ? 54.209 -30.718 25.348 1.00 24.02 97 ALA B C 1
ATOM 2124 O O . ALA B 1 97 ? 55.174 -30.305 24.697 1.00 24.35 97 ALA B O 1
ATOM 2126 N N . THR B 1 98 ? 53.855 -31.994 25.380 1.00 26.75 98 THR B N 1
ATOM 2127 C CA . THR B 1 98 ? 54.634 -32.974 24.639 1.00 26.12 98 THR B CA 1
ATOM 2128 C C . THR B 1 98 ? 54.255 -32.968 23.161 1.00 25.60 98 THR B C 1
ATOM 2129 O O . THR B 1 98 ? 53.077 -32.829 22.808 1.00 30.64 98 THR B O 1
ATOM 2133 N N . ASN B 1 99 ? 55.257 -33.132 22.297 1.00 25.03 99 ASN B N 1
ATOM 2134 C CA . ASN B 1 99 ? 55.028 -33.160 20.858 1.00 24.68 99 ASN B CA 1
ATOM 2135 C C . ASN B 1 99 ? 54.270 -34.428 20.475 1.00 29.72 99 ASN B C 1
ATOM 2136 O O . ASN B 1 99 ? 54.213 -35.407 21.229 1.00 31.90 99 ASN B O 1
ATOM 2141 N N . ALA B 1 100 ? 53.665 -34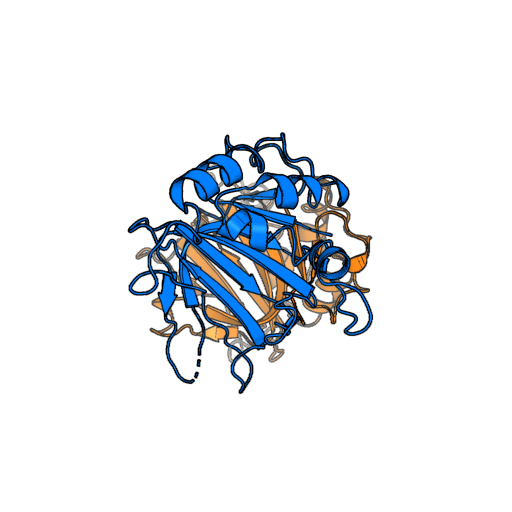.393 19.287 1.00 31.06 100 ALA B N 1
ATOM 2142 C CA . ALA B 1 100 ? 53.091 -35.598 18.707 1.00 34.01 100 ALA B CA 1
ATOM 2143 C C . ALA B 1 100 ? 54.153 -36.687 18.638 1.00 41.57 100 ALA B C 1
ATOM 2144 O O . ALA B 1 100 ? 55.298 -36.439 18.255 1.00 46.92 100 ALA B O 1
ATOM 2146 N N . GLY B 1 101 ? 53.773 -37.894 19.013 1.00 46.01 101 GLY B N 1
ATOM 2147 C CA . GLY B 1 101 ? 54.723 -38.976 19.053 1.00 43.31 101 GLY B CA 1
ATOM 2148 C C . GLY B 1 101 ? 55.403 -39.176 20.386 1.00 38.83 101 GLY B C 1
ATOM 2149 O O . GLY B 1 101 ? 56.218 -40.093 20.507 1.00 39.21 101 GLY B O 1
ATOM 2150 N N . GLY B 1 102 ? 55.131 -38.327 21.375 1.00 31.00 102 GLY B N 1
ATOM 2151 C CA . GLY B 1 102 ? 55.466 -38.627 22.747 1.00 33.82 102 GLY B CA 1
ATOM 2152 C C . GLY B 1 102 ? 56.735 -37.947 23.202 1.00 28.86 102 GLY B C 1
ATOM 2153 O O . GLY B 1 102 ? 57.354 -37.200 22.449 1.00 28.91 102 GLY B O 1
ATOM 2154 N N . PRO B 1 103 ? 57.158 -38.214 24.442 1.00 30.44 103 PRO B N 1
ATOM 2155 C CA . PRO B 1 103 ? 58.328 -37.499 24.983 1.00 33.21 103 PRO B CA 1
ATOM 2156 C C . PRO B 1 103 ? 59.581 -37.627 24.135 1.00 25.94 103 PRO B C 1
ATOM 2157 O O . PRO B 1 103 ? 60.381 -36.677 24.075 1.00 29.39 103 PRO B O 1
ATOM 2161 N N . SER B 1 104 ? 59.792 -38.781 23.483 1.00 31.95 104 SER B N 1
ATOM 2162 C CA . SER B 1 104 ? 61.010 -38.937 22.697 1.00 33.44 104 SER B CA 1
ATOM 2163 C C . SER B 1 104 ? 61.042 -37.980 21.519 1.00 30.11 104 SER B C 1
ATOM 2164 O O . SER B 1 104 ? 62.115 -37.769 20.946 1.00 34.42 104 SER B O 1
ATOM 2167 N N . ALA B 1 105 ? 59.895 -37.383 21.174 1.00 31.25 105 ALA B N 1
ATOM 2168 C CA . ALA B 1 105 ? 59.761 -36.453 20.061 1.00 31.93 105 ALA B CA 1
ATOM 2169 C C . ALA B 1 105 ? 59.986 -35.010 20.482 1.00 32.05 105 ALA B C 1
ATOM 2170 O O . ALA B 1 105 ? 59.966 -34.113 19.631 1.00 37.50 105 ALA B O 1
ATOM 2172 N N . GLY B 1 106 ? 60.209 -34.772 21.764 1.00 29.16 106 GLY B N 1
ATOM 2173 C CA . GLY B 1 106 ? 60.430 -33.433 22.263 1.00 27.63 106 GLY B CA 1
ATOM 2174 C C . GLY B 1 106 ? 59.150 -32.800 22.755 1.00 24.67 106 GLY B C 1
ATOM 2175 O O . GLY B 1 106 ? 58.078 -33.418 22.801 1.00 27.05 106 GLY B O 1
ATOM 2176 N N . LYS B 1 107 ? 59.293 -31.545 23.180 1.00 23.41 107 LYS B N 1
ATOM 2177 C CA . LYS B 1 107 ? 58.185 -30.764 23.700 1.00 23.33 107 LYS B CA 1
ATOM 2178 C C . LYS B 1 107 ? 58.113 -29.447 22.953 1.00 20.06 107 LYS B C 1
ATOM 2179 O O . LYS B 1 107 ? 59.022 -29.075 22.203 1.00 21.64 107 LYS B O 1
ATOM 2185 N N . HIS B 1 108 ? 57.010 -28.735 23.171 1.00 20.65 108 HIS B N 1
ATOM 2186 C CA . HIS B 1 108 ? 56.861 -27.393 22.637 1.00 20.15 108 HIS B CA 1
ATOM 2187 C C . HIS B 1 108 ? 56.179 -26.548 23.690 1.00 21.69 108 HIS B C 1
ATOM 2188 O O . HIS B 1 108 ? 55.553 -27.064 24.621 1.00 23.88 108 HIS B O 1
ATOM 2195 N N . LEU B 1 109 ? 56.295 -25.237 23.532 1.00 19.30 109 LEU B N 1
ATOM 2196 C CA . LEU B 1 109 ? 55.578 -24.287 24.378 1.00 19.94 109 LEU B CA 1
ATOM 2197 C C . LEU B 1 109 ? 54.295 -23.862 23.679 1.00 20.47 109 LEU B C 1
ATOM 2198 O O . LEU B 1 109 ? 54.343 -23.386 22.542 1.00 22.18 109 LEU B O 1
ATOM 2203 N N . GLU B 1 110 ? 53.160 -24.007 24.366 1.00 22.25 110 GLU B N 1
ATOM 2204 C CA . GLU B 1 110 ? 51.882 -23.615 23.764 1.00 23.61 110 GLU B CA 1
ATOM 2205 C C . GLU B 1 110 ? 51.776 -22.105 23.611 1.00 26.90 110 GLU B C 1
ATOM 2206 O O . GLU B 1 110 ? 51.054 -21.622 22.732 1.00 26.97 110 GLU B O 1
ATOM 2212 N N . LYS B 1 111 ? 52.453 -21.358 24.479 1.00 21.93 111 LYS B N 1
ATOM 2213 C CA . LYS B 1 111 ? 52.527 -19.905 24.445 1.00 21.88 111 LYS B CA 1
ATOM 2214 C C . LYS B 1 111 ? 54.000 -19.538 24.336 1.00 23.07 111 LYS B C 1
ATOM 2215 O O . LYS B 1 111 ? 54.752 -19.656 25.307 1.00 24.37 111 LYS B O 1
ATOM 2221 N N . ILE B 1 112 ? 54.410 -19.093 23.158 1.00 19.68 112 ILE B N 1
ATOM 2222 C CA . ILE B 1 112 ? 55.803 -18.727 22.895 1.00 18.84 112 ILE B CA 1
ATOM 2223 C C . ILE B 1 112 ? 55.924 -17.229 23.078 1.00 21.98 112 ILE B C 1
ATOM 2224 O O . ILE B 1 112 ? 55.202 -16.463 22.435 1.00 24.09 112 ILE B O 1
ATOM 2229 N N . ASP B 1 113 ? 56.832 -16.808 23.958 1.00 18.57 113 ASP B N 1
ATOM 2230 C CA . ASP B 1 113 ? 57.031 -15.404 24.253 1.00 19.66 113 ASP B CA 1
ATOM 2231 C C . ASP B 1 113 ? 58.235 -14.848 23.500 1.00 19.51 113 ASP B C 1
ATOM 2232 O O . ASP B 1 113 ? 58.091 -13.868 22.765 1.00 18.50 113 ASP B O 1
ATOM 2237 N N . ILE B 1 114 ? 59.409 -15.458 23.668 1.00 17.49 114 ILE B N 1
ATOM 2238 C CA . ILE B 1 114 ? 60.659 -14.927 23.140 1.00 17.02 114 ILE B CA 1
ATOM 2239 C C . ILE B 1 114 ? 61.474 -16.103 22.622 1.00 16.35 114 ILE B C 1
ATOM 2240 O O . ILE B 1 114 ? 61.661 -17.094 23.342 1.00 16.07 114 ILE B O 1
ATOM 2245 N N . THR B 1 115 ? 62.001 -15.984 21.399 1.00 16.26 115 THR B N 1
ATOM 2246 C CA . THR B 1 115 ? 62.955 -16.968 20.878 1.00 16.89 115 THR B CA 1
ATOM 2247 C C . THR B 1 115 ? 64.256 -16.292 20.453 1.00 16.49 115 THR B C 1
ATOM 2248 O O . THR B 1 115 ? 64.235 -15.319 19.686 1.00 16.72 115 THR B O 1
ATOM 2252 N N . PHE B 1 116 ? 65.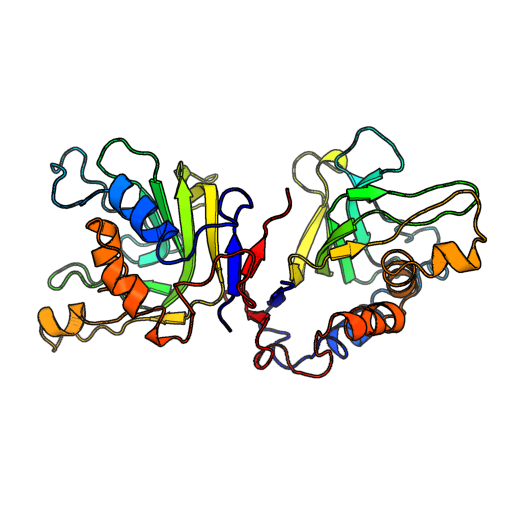393 -16.829 20.926 1.00 15.07 116 PHE B N 1
ATOM 2253 C CA . PHE B 1 116 ? 66.719 -16.407 20.463 1.00 15.08 116 PHE B CA 1
ATOM 2254 C C . PHE B 1 116 ? 67.197 -17.389 19.395 1.00 14.94 116 PHE B C 1
ATOM 2255 O O . PHE B 1 116 ? 67.244 -18.591 19.641 1.00 14.71 116 PHE B O 1
ATOM 2263 N N . ASN B 1 117 ? 67.490 -16.889 18.205 1.00 15.24 117 ASN B N 1
ATOM 2264 C CA . ASN B 1 117 ? 67.963 -17.686 17.080 1.00 15.37 117 ASN B CA 1
ATOM 2265 C C . ASN B 1 117 ? 69.465 -17.483 16.916 1.00 15.62 117 ASN B C 1
ATOM 2266 O O . ASN B 1 117 ? 69.958 -16.357 17.030 1.00 15.91 117 ASN B O 1
ATOM 2271 N N . GLU B 1 118 ? 70.178 -18.560 16.599 1.00 17.37 118 GLU B N 1
ATOM 2272 C CA . GLU B 1 118 ? 71.650 -18.559 16.464 1.00 13.59 118 GLU B CA 1
ATOM 2273 C C . GLU B 1 118 ? 72.302 -17.853 17.660 1.00 13.40 118 GLU B C 1
ATOM 2274 O O . GLU B 1 118 ? 73.080 -16.897 17.537 1.00 14.74 118 GLU B O 1
ATOM 2280 N N . LEU B 1 119 ? 71.937 -18.338 18.850 1.00 16.20 119 LEU B N 1
ATOM 2281 C CA . LEU B 1 119 ? 72.424 -17.754 20.086 1.00 15.67 119 LEU B CA 1
ATOM 2282 C C . LEU B 1 119 ? 73.895 -18.076 20.332 1.00 17.63 119 LEU B C 1
ATOM 2283 O O . LEU B 1 119 ? 74.615 -17.274 20.937 1.00 17.16 119 LEU B O 1
ATOM 2288 N N . ASP B 1 120 ? 74.365 -19.219 19.839 1.00 17.92 120 ASP B N 1
ATOM 2289 C CA . ASP B 1 120 ? 75.762 -19.613 19.990 1.00 18.08 120 ASP B CA 1
ATOM 2290 C C . ASP B 1 120 ? 76.185 -19.555 21.452 1.00 19.78 120 ASP B C 1
ATOM 2291 O O . ASP B 1 120 ? 77.219 -18.985 21.797 1.00 23.49 120 ASP B O 1
ATOM 2296 N N . LEU B 1 121 ? 75.360 -20.124 22.315 1.00 21.05 121 LEU B N 1
ATOM 2297 C CA . LEU B 1 121 ? 75.635 -20.169 23.750 1.00 19.65 121 LEU B CA 1
ATOM 2298 C C . LEU B 1 121 ? 76.294 -21.511 24.038 1.00 20.09 121 LEU B C 1
ATOM 2299 O O . LEU B 1 121 ? 75.638 -22.553 23.952 1.00 21.39 121 LEU B O 1
ATOM 2304 N N . SER B 1 122 ? 77.579 -21.489 24.373 1.00 20.53 122 SER B N 1
ATOM 2305 C CA . SER B 1 122 ? 78.385 -22.701 24.353 1.00 21.34 122 SER B CA 1
ATOM 2306 C C . SER B 1 122 ? 79.114 -22.875 25.674 1.00 22.80 122 SER B C 1
ATOM 2307 O O . SER B 1 122 ? 79.220 -21.951 26.478 1.00 25.22 122 SER B O 1
ATOM 2310 N N . GLY B 1 123 ? 79.628 -24.080 25.874 1.00 23.01 123 GLY B N 1
ATOM 2311 C CA . GLY B 1 123 ? 80.524 -24.353 26.977 1.00 24.74 123 GLY B CA 1
ATOM 2312 C C . GLY B 1 123 ? 81.289 -25.632 26.724 1.00 25.80 123 GLY B C 1
ATOM 2313 O O . GLY B 1 123 ? 80.788 -26.549 26.070 1.00 25.61 123 GLY B O 1
ATOM 2314 N N . GLU B 1 124 ? 82.522 -25.677 27.224 1.00 27.91 124 GLU B N 1
ATOM 2315 C CA . GLU B 1 124 ? 83.375 -26.853 27.133 1.00 29.28 124 GLU B CA 1
ATOM 2316 C C . GLU B 1 124 ? 83.335 -27.601 28.452 1.00 29.66 124 GLU B C 1
ATOM 2317 O O . GLU B 1 124 ? 83.014 -27.041 29.498 1.00 36.11 124 GLU B O 1
ATOM 2323 N N . PHE B 1 125 ? 83.663 -28.880 28.394 1.00 31.03 125 PHE B N 1
ATOM 2324 C CA . PHE B 1 125 ? 83.763 -29.673 29.608 1.00 31.11 125 PHE B CA 1
ATOM 2325 C C . PHE B 1 125 ? 85.025 -30.512 29.581 1.00 33.24 125 PHE B C 1
ATOM 2326 O O . PHE B 1 125 ? 85.266 -31.255 28.622 1.00 33.53 125 PHE B O 1
ATOM 2334 N N . ASP B 1 126 ? 85.802 -30.442 30.661 1.00 34.85 126 ASP B N 1
ATOM 2335 C CA . ASP B 1 126 ? 87.031 -31.212 30.763 1.00 41.21 126 ASP B CA 1
ATOM 2336 C C . ASP B 1 126 ? 87.076 -31.850 32.145 1.00 37.89 126 ASP B C 1
ATOM 2337 O O . ASP B 1 126 ? 87.187 -31.146 33.154 1.00 48.83 126 ASP B O 1
ATOM 2342 N N . SER B 1 127 ? 86.940 -33.173 32.180 1.00 43.08 127 SER B N 1
ATOM 2343 C CA . SER B 1 127 ? 87.056 -33.948 33.412 1.00 52.83 127 SER B CA 1
ATOM 2344 C C . SER B 1 127 ? 88.115 -33.407 34.371 1.00 55.97 127 SER B C 1
ATOM 2345 O O . SER B 1 127 ? 87.999 -33.605 35.586 1.00 55.54 127 SER B O 1
ATOM 2348 N N . GLY B 1 128 ? 89.150 -32.736 33.845 1.00 49.41 128 GLY B N 1
ATOM 2349 C CA . GLY B 1 128 ? 90.331 -32.396 34.612 1.00 54.04 128 GLY B CA 1
ATOM 2350 C C . GLY B 1 128 ? 90.353 -31.063 35.332 1.00 51.46 128 GLY B C 1
ATOM 2351 O O . GLY B 1 128 ? 91.270 -30.832 36.127 1.00 46.82 128 GLY B O 1
ATOM 2352 N N . LYS B 1 129 ? 89.403 -30.172 35.076 1.00 54.47 129 LYS B N 1
ATOM 2353 C CA . LYS B 1 129 ? 89.323 -28.901 35.782 1.00 51.66 129 LYS B CA 1
ATOM 2354 C C . LYS B 1 129 ? 88.346 -29.009 36.957 1.00 52.53 129 LYS B C 1
ATOM 2355 O O . LYS B 1 129 ? 87.616 -29.991 37.105 1.00 49.70 129 LYS B O 1
ATOM 2357 N N . SER B 1 130 ? 88.329 -27.972 37.795 1.00 46.51 130 SER B N 1
ATOM 2358 C CA . SER B 1 130 ? 87.471 -27.979 38.974 1.00 43.36 130 SER B CA 1
ATOM 2359 C C . SER B 1 130 ? 86.005 -27.785 38.579 1.00 40.84 130 SER B C 1
ATOM 2360 O O . SER B 1 130 ? 85.682 -27.287 37.504 1.00 39.29 130 SER B O 1
ATOM 2363 N N . MET B 1 131 ? 85.116 -28.198 39.481 1.00 42.17 131 MET B N 1
ATOM 2364 C CA . MET B 1 131 ? 83.695 -27.958 39.279 1.00 39.82 131 MET B CA 1
ATOM 2365 C C . MET B 1 131 ? 83.389 -26.470 39.253 1.00 39.02 131 MET B C 1
ATOM 2366 O O . MET B 1 131 ? 82.497 -26.032 38.526 1.00 36.59 131 MET B O 1
ATOM 2371 N N . THR B 1 132 ? 84.110 -25.675 40.041 1.00 41.25 132 THR B N 1
ATOM 2372 C CA . THR B 1 132 ? 83.887 -24.236 39.999 1.00 40.83 132 THR B CA 1
ATOM 2373 C C . THR B 1 132 ? 84.152 -23.696 38.604 1.00 41.04 132 THR B C 1
ATOM 2374 O O . THR B 1 132 ? 83.391 -22.861 38.094 1.00 40.18 132 THR B O 1
ATOM 2378 N N . GLU B 1 133 ? 85.202 -24.195 37.954 1.00 39.24 133 GLU B N 1
ATOM 2379 C CA . GLU B 1 133 ? 85.583 -23.686 36.644 1.00 41.72 133 GLU B CA 1
ATOM 2380 C C . GLU B 1 133 ? 84.637 -24.183 35.557 1.00 40.50 133 GLU B C 1
ATOM 2381 O O . GLU B 1 133 ? 84.197 -23.398 34.708 1.00 40.20 133 GLU B O 1
ATOM 2384 N N . ASN B 1 134 ? 84.294 -25.4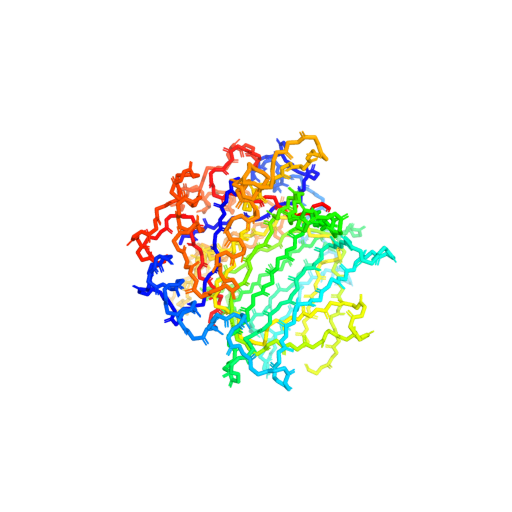76 35.579 1.00 37.48 134 ASN B N 1
ATOM 2385 C CA . ASN B 1 134 ? 83.362 -26.003 34.590 1.00 32.08 134 ASN B CA 1
ATOM 2386 C C . ASN B 1 134 ? 81.995 -25.351 34.714 1.00 36.21 134 ASN B C 1
ATOM 2387 O O . ASN B 1 134 ? 81.307 -25.150 33.709 1.00 34.42 134 ASN B O 1
ATOM 2392 N N . HIS B 1 135 ? 81.596 -24.989 35.924 1.00 31.28 135 HIS B N 1
ATOM 2393 C CA . HIS B 1 135 ? 80.288 -24.390 36.125 1.00 30.17 135 HIS B CA 1
ATOM 2394 C C . HIS B 1 135 ? 80.273 -22.922 35.733 1.00 29.83 135 HIS B C 1
ATOM 2395 O O . HIS B 1 135 ? 79.186 -22.329 35.660 1.00 34.26 135 HIS B O 1
ATOM 2402 N N . GLN B 1 136 ? 81.439 -22.353 35.445 1.00 32.94 136 GLN B N 1
ATOM 2403 C CA . GLN B 1 136 ? 81.558 -20.999 34.921 1.00 32.58 136 GLN B CA 1
ATOM 2404 C C . GLN B 1 136 ? 81.477 -20.930 33.399 1.00 35.06 136 GLN B C 1
ATOM 2405 O O . GLN B 1 136 ? 81.499 -19.820 32.863 1.00 33.80 136 GLN B O 1
ATOM 2411 N N . GLY B 1 137 ? 81.414 -22.065 32.693 1.00 33.73 137 GLY B N 1
ATOM 2412 C CA . GLY B 1 137 ? 81.137 -22.016 31.264 1.00 28.18 137 GLY B CA 1
ATOM 2413 C C . GLY B 1 137 ? 79.847 -21.266 30.999 1.00 27.44 137 GLY B C 1
ATOM 2414 O O . GLY B 1 137 ? 78.941 -21.282 31.819 1.00 29.51 137 GLY B O 1
ATOM 2415 N N . ASP B 1 138 ? 79.784 -20.580 29.849 1.00 23.41 138 ASP B N 1
ATOM 2416 C CA . ASP B 1 138 ? 78.641 -19.702 29.565 1.00 25.27 138 ASP B CA 1
ATOM 2417 C C . ASP B 1 138 ? 77.337 -20.491 29.592 1.00 22.51 138 ASP B C 1
ATOM 2418 O O . ASP B 1 138 ? 76.345 -20.081 30.208 1.00 20.55 138 ASP B O 1
ATOM 2423 N N . MET B 1 139 ? 77.330 -21.637 28.917 1.00 21.88 139 MET B N 1
ATOM 2424 C CA . MET B 1 139 ? 76.122 -22.424 28.814 1.00 17.95 139 MET B CA 1
ATOM 2425 C C . MET B 1 139 ? 75.685 -22.943 30.188 1.00 18.90 139 MET B C 1
ATOM 2426 O O . MET B 1 139 ? 74.504 -22.857 30.567 1.00 20.22 139 MET B O 1
ATOM 2431 N N . HIS B 1 140 ? 76.617 -23.472 30.968 1.00 20.30 140 HIS B N 1
ATOM 2432 C CA . HIS B 1 140 ? 76.195 -24.041 32.239 1.00 21.50 140 HIS B CA 1
ATOM 2433 C C . HIS B 1 140 ? 75.664 -22.957 33.167 1.00 22.42 140 HIS B C 1
ATOM 2434 O O . HIS B 1 140 ? 74.614 -23.128 33.796 1.00 22.75 140 HIS B O 1
ATOM 2441 N N . LYS B 1 141 ? 76.420 -21.869 33.331 1.00 23.24 141 LYS B N 1
ATOM 2442 C CA . LYS B 1 141 ? 76.080 -20.903 34.374 1.00 25.46 141 LYS B CA 1
ATOM 2443 C C . LYS B 1 141 ? 74.776 -20.192 34.040 1.00 23.69 141 LYS B C 1
ATOM 2444 O O . LYS B 1 141 ? 73.967 -19.904 34.933 1.00 25.64 141 LYS B O 1
ATOM 2450 N N . SER B 1 142 ? 74.554 -19.950 32.754 1.00 25.22 142 SER B N 1
ATOM 2451 C CA A SER B 1 142 ? 73.341 -19.253 32.362 0.50 25.69 142 SER B CA 1
ATOM 2452 C CA B SER B 1 142 ? 73.337 -19.290 32.271 0.50 24.80 142 SER B CA 1
ATOM 2453 C C . SER B 1 142 ? 72.113 -20.133 32.553 1.00 23.89 142 SER B C 1
ATOM 2454 O O . SER B 1 142 ? 71.123 -19.672 33.121 1.00 23.73 142 SER B O 1
ATOM 2459 N N . VAL B 1 143 ? 72.155 -21.389 32.116 1.00 21.28 143 VAL B N 1
ATOM 2460 C CA . VAL B 1 143 ? 70.984 -22.239 32.248 1.00 21.95 143 VAL B CA 1
ATOM 2461 C C . VAL B 1 143 ? 70.760 -22.619 33.707 1.00 23.20 143 VAL B C 1
ATOM 2462 O O . VAL B 1 143 ? 69.628 -22.594 34.202 1.00 26.09 143 VAL B O 1
ATOM 2466 N N . ARG B 1 144 ? 71.824 -22.984 34.418 1.00 25.50 144 ARG B N 1
ATOM 2467 C CA . ARG B 1 144 ? 71.675 -23.253 35.844 1.00 28.28 144 ARG B CA 1
ATOM 2468 C C . ARG B 1 144 ? 71.080 -22.050 36.560 1.00 26.38 144 ARG B C 1
ATOM 2469 O O . ARG B 1 144 ? 70.223 -22.205 37.440 1.00 27.99 144 ARG B O 1
ATOM 2477 N N . GLY B 1 145 ? 71.501 -20.842 36.193 1.00 25.91 145 GLY B N 1
ATOM 2478 C CA . GLY B 1 145 ? 70.938 -19.667 36.836 1.00 27.23 145 GLY B CA 1
ATOM 2479 C C . GLY B 1 145 ? 69.438 -19.586 36.631 1.00 27.01 145 GLY B C 1
ATOM 2480 O O . GLY B 1 145 ? 68.673 -19.397 37.581 1.00 28.91 145 GLY B O 1
ATOM 2481 N N . LEU B 1 146 ? 69.001 -19.719 35.374 1.00 25.04 146 LEU B N 1
ATOM 2482 C CA . LEU B 1 146 ? 67.573 -19.659 35.065 1.00 28.75 146 LEU B CA 1
ATOM 2483 C C . LEU B 1 146 ? 66.775 -20.720 35.829 1.00 26.77 146 LEU B C 1
ATOM 2484 O O . LEU B 1 146 ? 65.682 -20.433 36.335 1.00 28.65 146 LEU B O 1
ATOM 2489 N N . MET B 1 147 ? 67.292 -21.952 35.906 1.00 26.11 147 MET B N 1
ATOM 2490 C CA . MET B 1 147 ? 66.606 -23.026 36.621 1.00 27.78 147 MET B CA 1
ATOM 2491 C C . MET B 1 147 ? 66.494 -22.731 38.103 1.00 30.60 147 MET B C 1
ATOM 2492 O O . MET B 1 147 ? 65.623 -23.294 38.779 1.00 32.59 147 MET B O 1
ATOM 2497 N N . LYS B 1 148 ? 67.367 -21.873 38.622 1.00 32.22 148 LYS B N 1
ATOM 2498 C CA . LYS B 1 148 ? 67.320 -21.441 40.008 1.00 34.21 148 LYS B CA 1
ATOM 2499 C C . LYS B 1 148 ? 66.592 -20.118 40.172 1.00 38.98 148 LYS B C 1
ATOM 2500 O O . LYS B 1 148 ? 66.718 -19.476 41.218 1.00 37.27 148 LYS B O 1
ATOM 2506 N N . GLY B 1 149 ? 65.853 -19.683 39.158 1.00 32.71 149 GLY B N 1
ATOM 2507 C CA . GLY B 1 149 ? 65.145 -18.427 39.259 1.00 30.30 149 GLY B CA 1
ATOM 2508 C C . GLY B 1 149 ? 66.023 -17.203 39.179 1.00 28.68 149 GLY B C 1
ATOM 2509 O O . GLY B 1 149 ? 65.608 -16.129 39.624 1.00 29.20 149 GLY B O 1
ATOM 2510 N N . ASN B 1 150 ? 67.223 -17.333 38.618 1.00 28.55 150 ASN B N 1
ATOM 2511 C CA . ASN B 1 150 ? 68.197 -16.244 38.572 1.00 25.78 150 ASN B CA 1
ATOM 2512 C C . ASN B 1 150 ? 68.584 -15.917 37.140 1.00 23.81 150 ASN B C 1
ATOM 2513 O O . ASN B 1 150 ? 69.290 -16.702 36.489 1.00 27.42 150 ASN B O 1
ATOM 2518 N N . PRO B 1 151 ? 68.147 -14.783 36.593 1.00 23.45 151 PRO B N 1
ATOM 2519 C CA . PRO B 1 151 ? 68.479 -14.473 35.201 1.00 22.99 151 PRO B CA 1
ATOM 2520 C C . PRO B 1 151 ? 69.783 -13.725 35.010 1.00 22.95 151 PRO B C 1
ATOM 2521 O O . PRO B 1 151 ? 70.166 -13.491 33.860 1.00 22.60 151 PRO B O 1
ATOM 2525 N N . ASP B 1 152 ? 70.460 -13.321 36.083 1.00 25.78 152 ASP B N 1
ATOM 2526 C CA . ASP B 1 152 ? 71.639 -12.473 35.919 1.00 26.49 152 ASP B CA 1
ATOM 2527 C C . ASP B 1 152 ? 72.772 -13.144 35.152 1.00 24.84 152 ASP B C 1
ATOM 2528 O O . ASP B 1 152 ? 73.369 -12.480 34.282 1.00 24.72 152 ASP B O 1
ATOM 2533 N N . PRO B 1 153 ? 73.101 -14.415 35.382 1.00 22.71 153 PRO B N 1
ATOM 2534 C CA . PRO B 1 153 ? 74.142 -15.050 34.555 1.00 22.87 153 PRO B CA 1
ATOM 2535 C C . PRO B 1 153 ? 73.845 -15.009 33.070 1.00 19.20 153 PRO B C 1
ATOM 2536 O O . PRO B 1 153 ? 74.743 -14.702 32.271 1.00 20.94 153 PRO B O 1
ATOM 2540 N N . MET B 1 154 ? 72.603 -15.294 32.675 1.00 18.89 154 MET B N 1
ATOM 2541 C CA . MET B 1 154 ? 72.246 -15.240 31.264 1.00 16.50 154 MET B CA 1
ATOM 2542 C C . MET B 1 154 ? 72.361 -13.827 30.740 1.00 20.27 154 MET B C 1
ATOM 2543 O O . MET B 1 154 ? 72.817 -13.614 29.608 1.00 18.32 154 MET B O 1
ATOM 2548 N N . LEU B 1 155 ? 71.889 -12.851 31.515 1.00 19.70 155 LEU B N 1
ATOM 2549 C CA . LEU B 1 155 ? 71.976 -11.466 31.060 1.00 18.71 155 LEU B CA 1
ATOM 2550 C C . LEU B 1 155 ? 73.435 -11.041 30.871 1.00 18.57 155 LEU B C 1
ATOM 2551 O O . LEU B 1 155 ? 73.746 -10.279 29.944 1.00 20.86 155 LEU B O 1
ATOM 2556 N N . GLU B 1 156 ? 74.345 -11.525 31.728 1.00 22.81 156 GLU B N 1
ATOM 2557 C CA . GLU B 1 156 ? 75.757 -11.183 31.570 1.00 23.14 156 GLU B CA 1
ATOM 2558 C C . GLU B 1 156 ? 76.325 -11.787 30.295 1.00 22.28 156 GLU B C 1
ATOM 2559 O O . GLU B 1 156 ? 77.147 -11.157 29.609 1.00 20.93 156 GLU B O 1
ATOM 2565 N N . VAL B 1 157 ? 75.891 -12.999 29.954 1.00 19.28 157 VAL B N 1
ATOM 2566 C CA . VAL B 1 157 ? 76.328 -13.632 28.713 1.00 16.79 157 VAL B CA 1
ATOM 2567 C C . VAL B 1 157 ? 75.806 -12.869 27.515 1.00 17.21 157 VAL B C 1
ATOM 2568 O O . VAL B 1 157 ? 76.526 -12.656 26.531 1.00 19.17 157 VAL B O 1
ATOM 2572 N N . MET B 1 158 ? 74.552 -12.424 27.584 1.00 17.72 158 MET B N 1
ATOM 2573 C CA A MET B 1 158 ? 74.014 -11.668 26.473 0.50 15.57 158 MET B CA 1
ATOM 2574 C CA B MET B 1 158 ? 73.958 -11.625 26.514 0.50 15.26 158 MET B CA 1
ATOM 2575 C C . MET B 1 158 ? 74.738 -10.339 26.301 1.00 19.20 158 MET B C 1
ATOM 2576 O O . MET B 1 158 ? 75.061 -9.963 25.170 1.00 18.11 158 MET B O 1
ATOM 2585 N N . LYS B 1 159 ? 75.045 -9.639 27.403 1.00 17.01 159 LYS B N 1
ATOM 2586 C CA . LYS B 1 159 ? 75.803 -8.400 27.285 1.00 17.97 159 LYS B CA 1
ATOM 2587 C C . LYS B 1 159 ? 77.164 -8.654 26.658 1.00 21.15 159 LYS B C 1
ATOM 2588 O O . LYS B 1 159 ? 77.613 -7.876 25.804 1.00 22.27 159 LYS B O 1
ATOM 2594 N N . ALA B 1 160 ? 77.834 -9.737 27.056 1.00 19.61 160 ALA B N 1
ATOM 2595 C CA . ALA B 1 160 ? 79.154 -10.019 26.500 1.00 18.70 160 ALA B CA 1
ATOM 2596 C C . ALA B 1 160 ? 79.076 -10.387 25.026 1.00 19.98 160 ALA B C 1
ATOM 2597 O O . ALA B 1 160 ? 80.070 -10.238 24.311 1.00 20.10 160 ALA B O 1
ATOM 2599 N N . LYS B 1 161 ? 77.910 -10.825 24.548 1.00 21.85 161 LYS B N 1
ATOM 2600 C CA . LYS B 1 161 ? 77.700 -11.038 23.130 1.00 20.75 161 LYS B CA 1
ATOM 2601 C C . LYS B 1 161 ? 77.376 -9.752 22.378 1.00 21.71 161 LYS B C 1
ATOM 2602 O O . LYS B 1 161 ? 77.144 -9.806 21.164 1.00 19.40 161 LYS B O 1
ATOM 2608 N N . GLY B 1 162 ? 77.318 -8.612 23.064 1.00 20.81 162 GLY B N 1
ATOM 2609 C CA . GLY B 1 162 ? 76.907 -7.370 22.434 1.00 20.63 162 GLY B CA 1
ATOM 2610 C C . GLY B 1 162 ? 75.422 -7.220 22.222 1.00 18.21 162 GLY B C 1
ATOM 2611 O O . GLY B 1 162 ? 75.012 -6.360 21.438 1.00 27.58 162 GLY B O 1
ATOM 2612 N N . ILE B 1 163 ? 74.609 -8.046 22.847 1.00 17.62 163 ILE B N 1
ATOM 2613 C CA . ILE B 1 163 ? 73.159 -7.883 22.781 1.00 18.15 163 ILE B CA 1
ATOM 2614 C C . ILE B 1 163 ? 72.738 -6.873 23.841 1.00 23.58 163 ILE B C 1
ATOM 2615 O O . ILE B 1 163 ? 73.159 -6.958 25.006 1.00 23.25 163 ILE B O 1
ATOM 2620 N N . ASN B 1 164 ? 71.933 -5.898 23.441 1.00 20.45 164 ASN B N 1
ATOM 2621 C CA . ASN B 1 164 ? 71.517 -4.852 24.364 1.00 18.16 164 ASN B CA 1
ATOM 2622 C C . ASN B 1 164 ? 70.317 -5.366 25.149 1.00 20.71 164 ASN B C 1
ATOM 2623 O O . ASN B 1 164 ? 69.268 -5.661 24.562 1.00 22.56 164 ASN B O 1
ATOM 2628 N N . VAL B 1 165 ? 70.491 -5.521 26.468 1.00 22.36 165 VAL B N 1
ATOM 2629 C CA . VAL B 1 165 ? 69.460 -6.142 27.304 1.00 22.65 165 VAL B CA 1
ATOM 2630 C C . VAL B 1 165 ? 68.517 -5.109 27.912 1.00 17.69 165 VAL B C 1
ATOM 2631 O O . VAL B 1 165 ? 67.591 -5.475 28.651 1.00 21.13 165 VAL B O 1
ATOM 2635 N N . ASP B 1 166 ? 68.700 -3.822 27.597 1.00 19.68 166 ASP B N 1
ATOM 2636 C CA . ASP B 1 166 ? 67.856 -2.767 28.137 1.00 20.75 166 ASP B CA 1
ATOM 2637 C C . ASP B 1 166 ? 66.905 -2.167 27.107 1.00 22.95 166 ASP B C 1
ATOM 2638 O O . ASP B 1 166 ? 65.970 -1.464 27.492 1.00 24.84 166 ASP B O 1
ATOM 2643 N N . THR B 1 167 ? 67.112 -2.422 25.833 1.00 18.92 167 THR B N 1
ATOM 2644 C CA . THR B 1 167 ? 66.243 -1.889 24.789 1.00 17.46 167 THR B CA 1
ATOM 2645 C C . THR B 1 167 ? 64.945 -2.691 24.710 1.00 19.24 167 THR B C 1
ATOM 2646 O O . THR B 1 167 ? 64.977 -3.922 24.697 1.00 20.58 167 THR B O 1
ATOM 2650 N N . ALA B 1 168 ? 63.802 -2.002 24.639 1.00 17.43 168 ALA B N 1
ATOM 2651 C CA . ALA B 1 168 ? 62.553 -2.727 24.408 1.00 18.05 168 ALA B CA 1
ATOM 2652 C C . ALA B 1 168 ? 62.601 -3.523 23.113 1.00 19.30 168 ALA B C 1
ATOM 2653 O O . ALA B 1 168 ? 63.168 -3.095 22.108 1.00 18.58 168 ALA B O 1
ATOM 2655 N N . PHE B 1 169 ? 61.918 -4.666 23.106 1.00 18.80 169 PHE B N 1
ATOM 2656 C CA . PHE B 1 169 ? 61.911 -5.500 21.912 1.00 17.25 169 PHE B CA 1
ATOM 2657 C C . PHE B 1 169 ? 61.485 -4.736 20.667 1.00 16.93 169 PHE B C 1
ATOM 2658 O O . PHE B 1 169 ? 62.074 -4.919 19.596 1.00 18.98 169 PHE B O 1
ATOM 2666 N N . LYS B 1 170 ? 60.462 -3.892 20.773 1.00 18.82 170 LYS B N 1
ATOM 2667 C CA . LYS B 1 170 ? 59.986 -3.153 19.604 1.00 21.28 170 LYS B CA 1
ATOM 2668 C C . LYS B 1 170 ? 61.035 -2.195 19.049 1.00 20.46 170 LYS B C 1
ATOM 2669 O O . LYS B 1 170 ? 60.877 -1.716 17.919 1.00 23.08 170 LYS B O 1
ATOM 2675 N N . ASP B 1 171 ? 62.054 -1.855 19.831 1.00 20.02 171 ASP B N 1
ATOM 2676 C CA . ASP B 1 171 ? 63.095 -0.914 19.432 1.00 17.10 171 ASP B CA 1
ATOM 2677 C C . ASP B 1 171 ? 64.446 -1.592 19.206 1.00 20.30 171 ASP B C 1
ATOM 2678 O O . ASP B 1 171 ? 65.419 -0.902 18.862 1.00 20.82 171 ASP B O 1
ATOM 2683 N N . LEU B 1 172 ? 64.520 -2.907 19.372 1.00 19.52 172 LEU B N 1
ATOM 2684 C CA . LEU B 1 172 ? 65.756 -3.666 19.225 1.00 17.72 172 LEU B CA 1
ATOM 2685 C C . LEU B 1 172 ? 65.959 -4.063 17.754 1.00 17.54 172 LEU B C 1
ATOM 2686 O O . LEU B 1 172 ? 65.110 -4.723 17.152 1.00 20.40 172 LEU B O 1
ATOM 2691 N N . SER B 1 173 ? 67.111 -3.694 17.193 1.00 16.60 173 SER B N 1
ATOM 2692 C CA A SER B 1 173 ? 67.364 -3.860 15.763 0.50 17.36 173 SER B CA 1
ATOM 2693 C CA B SER B 1 173 ? 67.337 -3.863 15.758 0.50 17.55 173 SER B CA 1
ATOM 2694 C C . SER B 1 173 ? 67.501 -5.329 15.346 1.00 15.73 173 SER B C 1
ATOM 2695 O O . SER B 1 173 ? 67.397 -5.640 14.149 1.00 16.54 173 SER B O 1
ATOM 2700 N N . ILE B 1 174 ? 67.772 -6.222 16.284 1.00 14.83 174 ILE B N 1
ATOM 2701 C CA . ILE B 1 174 ? 67.914 -7.650 15.987 1.00 14.48 174 ILE B CA 1
ATOM 2702 C C . ILE B 1 174 ? 66.643 -8.431 16.278 1.00 13.50 174 ILE B C 1
ATOM 2703 O O . ILE B 1 174 ? 66.665 -9.666 16.241 1.00 14.06 174 ILE B O 1
ATOM 2708 N N . ALA B 1 175 ? 65.536 -7.746 16.599 1.00 11.82 175 ALA B N 1
ATOM 2709 C CA . ALA B 1 175 ? 64.301 -8.408 17.028 1.00 13.34 175 ALA B CA 1
ATOM 2710 C C . ALA B 1 175 ? 63.166 -8.156 16.040 1.00 12.36 175 ALA B C 1
ATOM 2711 O O . ALA B 1 175 ? 62.937 -7.026 15.610 1.00 15.19 175 ALA B O 1
ATOM 2713 N N . SER B 1 176 ? 62.420 -9.214 15.759 1.00 12.35 176 SER B N 1
ATOM 2714 C CA . SER B 1 176 ? 61.235 -9.204 14.898 1.00 12.85 176 SER B CA 1
ATOM 2715 C C . SER B 1 176 ? 60.042 -9.720 15.683 1.00 13.46 176 SER B C 1
ATOM 2716 O O . SER B 1 176 ? 60.141 -10.728 16.378 1.00 16.20 176 SER B O 1
ATOM 2719 N N . GLN B 1 177 ? 58.904 -9.049 15.543 1.00 14.43 177 GLN B N 1
ATOM 2720 C CA . GLN B 1 177 ? 57.704 -9.533 16.213 1.00 17.23 177 GLN B CA 1
ATOM 2721 C C . GLN B 1 177 ? 57.178 -10.771 15.491 1.00 17.98 177 GLN B C 1
ATOM 2722 O O . GLN B 1 177 ? 57.205 -10.857 14.258 1.00 19.80 177 GLN B O 1
ATOM 2728 N N . TYR B 1 178 ? 56.663 -11.719 16.258 1.00 18.38 178 TYR B N 1
ATOM 2729 C CA . TYR B 1 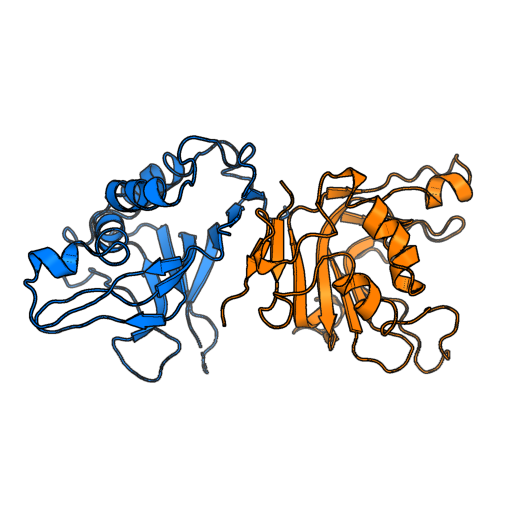178 ? 55.853 -12.769 15.665 1.00 21.38 178 TYR B CA 1
ATOM 2730 C C . TYR B 1 178 ? 54.586 -12.165 15.065 1.00 22.73 178 TYR B C 1
ATOM 2731 O O . TYR B 1 178 ? 54.021 -11.223 15.631 1.00 23.52 178 TYR B O 1
ATOM 2740 N N . PRO B 1 179 ? 54.128 -12.648 13.912 1.00 21.10 179 PRO B N 1
ATOM 2741 C CA . PRO B 1 179 ? 52.895 -12.109 13.315 1.00 23.69 179 PRO B CA 1
ATOM 2742 C C . PRO B 1 179 ? 51.712 -12.249 14.262 1.00 36.00 179 PRO B C 1
ATOM 2743 O O . PRO B 1 179 ? 51.540 -13.282 14.914 1.00 30.48 179 PRO B O 1
ATOM 2747 N N . ASP B 1 180 ? 50.889 -11.201 14.320 1.00 46.90 180 ASP B N 1
ATOM 2748 C CA . ASP B 1 180 ? 49.634 -11.249 15.070 1.00 52.77 180 ASP B CA 1
ATOM 2749 C C . ASP B 1 180 ? 48.539 -11.907 14.236 1.00 59.86 180 ASP B C 1
ATOM 2750 O O . ASP B 1 180 ? 48.091 -11.343 13.240 1.00 64.56 180 ASP B O 1
#

Sequence (356 aa):
STTIQYNSNYADYSISSSYLREWANNFGDIDQAPAETTKDRGSSFSGSSTLFSGTQYAIGSSHSNPEGMIAEGDLKYSFMPQHTFHGQIDTLQFGKDLATNAGGAGKHLEKIDIITFNELDLSGEFDSGKSMTENHQGDMHKKSSVRGLMKGNPDPMLEVMMKAKGINVDTAFKDLSSIASQYPDSTTIQYNSNYADYSISSSYLREWANNNFGDIDQAPAETKDRGSFSGSSTLFSGTQYAIGSSHSNPEGMIAEGDLKYSFMPQHTFHGQIDTLQFGKDLATNAGGPSAGKHLEKIDITFNELDLSGEFDSGKSMTENHQGDMHKSSVRGLMKGNPDPMLEVMMKAKGINVDTAFKDLSSIASQYPD

Organism: Yersinia pestis (NCBI:txid632)